Protein AF-X0VJX9-F1 (afdb_monomer)

Radius of gyration: 19.62 Å; Cα contacts (8 Å, |Δi|>4): 253; chains: 1; bounding box: 62×35×53 Å

Secondary structure (DSSP, 8-state):
-HHHHHHHHHHHHHHHHHHTT--EEEEESS-SSHHHHHHHHHHH-TT-TT--HHHHHHHHHHHHHHHIIIIIHHHHHTT-EEEEES-HHHHIIIIIIIT---HHHHHHHHHHHTTT---S-EEEEE--HHHHHHHHHHT--TTTS---HHHHHHHHHHHHHHHHTTSTTS-SPPPHHHHHHHHHHHHHHHHHHHHHHH-TTTEEEEE-SS-HHHHHHHHHHHHHHHHHHHHHHHHHHHSS--

Organism: NCBI:txid412755

Structure (mmCIF, N/CA/C/O backbone):
data_AF-X0VJX9-F1
#
_entry.id   AF-X0VJX9-F1
#
loop_
_atom_site.group_PDB
_atom_site.id
_atom_site.type_symbol
_atom_site.label_atom_id
_atom_site.label_alt_id
_atom_site.label_comp_id
_atom_site.label_asym_id
_atom_site.label_entity_id
_atom_site.label_seq_id
_atom_site.pdbx_PDB_ins_code
_atom_site.Cartn_x
_atom_site.Cartn_y
_atom_site.Cartn_z
_atom_site.occupancy
_atom_site.B_iso_or_equiv
_atom_site.auth_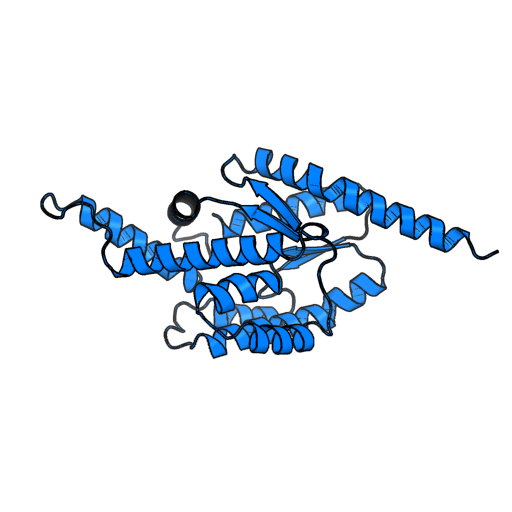seq_id
_atom_site.auth_comp_id
_atom_site.auth_asym_id
_atom_site.auth_atom_id
_atom_site.pdbx_PDB_model_num
ATOM 1 N N . SER A 1 1 ? 12.631 10.353 0.538 1.00 41.47 1 SER A N 1
ATOM 2 C CA . SER A 1 1 ? 12.476 9.193 -0.371 1.00 41.47 1 SER A CA 1
ATOM 3 C C . SER A 1 1 ? 10.999 8.879 -0.503 1.00 41.47 1 SER A C 1
ATOM 5 O O . SER A 1 1 ? 10.314 8.910 0.505 1.00 41.47 1 SER A O 1
ATOM 7 N N . ALA A 1 2 ? 10.474 8.612 -1.700 1.00 30.84 2 ALA A N 1
ATOM 8 C CA . ALA A 1 2 ? 9.035 8.370 -1.894 1.00 30.84 2 ALA A CA 1
ATOM 9 C C . ALA A 1 2 ? 8.512 7.123 -1.139 1.00 30.84 2 ALA A C 1
ATOM 11 O O . ALA A 1 2 ? 7.409 7.155 -0.608 1.00 30.84 2 ALA A O 1
ATOM 12 N N . GLU A 1 3 ? 9.335 6.078 -0.989 1.00 34.44 3 GLU A N 1
ATOM 13 C CA . GLU A 1 3 ? 9.041 4.909 -0.134 1.00 34.44 3 GLU A CA 1
ATOM 14 C C . GLU A 1 3 ? 9.074 5.253 1.368 1.00 34.44 3 GLU A C 1
ATOM 16 O O . GLU A 1 3 ? 8.286 4.741 2.158 1.00 34.44 3 GLU A O 1
ATOM 21 N N . PHE A 1 4 ? 9.909 6.220 1.759 1.00 42.28 4 PHE A N 1
ATOM 22 C CA . PHE A 1 4 ? 9.900 6.767 3.116 1.00 42.28 4 PHE A CA 1
ATOM 23 C C . PHE A 1 4 ? 8.732 7.730 3.349 1.00 42.28 4 PHE A C 1
ATOM 25 O O . PHE A 1 4 ? 8.342 7.925 4.488 1.00 42.28 4 PHE A O 1
ATOM 32 N N . ALA A 1 5 ? 8.165 8.358 2.315 1.00 50.41 5 ALA A N 1
ATOM 33 C CA . ALA A 1 5 ? 7.085 9.327 2.483 1.00 50.41 5 ALA A CA 1
ATOM 34 C C . ALA A 1 5 ? 5.772 8.640 2.889 1.00 50.41 5 ALA A C 1
ATOM 36 O O . ALA A 1 5 ? 5.169 9.065 3.869 1.00 50.41 5 ALA A O 1
ATOM 37 N N . LEU A 1 6 ? 5.386 7.558 2.198 1.00 58.25 6 LEU A N 1
ATOM 38 C CA . LEU A 1 6 ? 4.205 6.739 2.521 1.00 58.25 6 LEU A CA 1
ATOM 39 C C . LEU A 1 6 ? 4.314 6.126 3.924 1.00 58.25 6 LEU A C 1
ATOM 41 O O . LEU A 1 6 ? 3.454 6.369 4.773 1.00 58.25 6 LEU A O 1
ATOM 45 N N . SER A 1 7 ? 5.433 5.453 4.203 1.00 69.62 7 SER A N 1
ATOM 46 C CA . SER A 1 7 ? 5.711 4.872 5.523 1.00 69.62 7 SER A CA 1
ATOM 47 C C . SER A 1 7 ? 5.768 5.921 6.639 1.00 69.62 7 SER A C 1
ATOM 49 O O . SER A 1 7 ? 5.303 5.661 7.749 1.00 69.62 7 SER A O 1
ATOM 51 N N . THR A 1 8 ? 6.256 7.136 6.357 1.00 80.38 8 THR A N 1
ATOM 52 C CA . THR A 1 8 ? 6.238 8.250 7.321 1.00 80.38 8 THR A CA 1
ATOM 53 C C . THR A 1 8 ? 4.812 8.710 7.625 1.00 80.38 8 THR A C 1
ATOM 55 O O . THR A 1 8 ? 4.472 8.854 8.800 1.00 80.38 8 THR A O 1
ATOM 58 N N . GLN A 1 9 ? 3.958 8.894 6.609 1.00 91.12 9 GLN A N 1
ATOM 59 C CA . GLN A 1 9 ? 2.572 9.329 6.834 1.00 91.12 9 GLN A CA 1
ATOM 60 C C . GLN A 1 9 ? 1.768 8.285 7.614 1.00 91.12 9 GLN A C 1
ATOM 62 O O . GLN A 1 9 ? 1.103 8.624 8.594 1.00 91.12 9 GLN A O 1
ATOM 67 N N . ALA A 1 10 ? 1.886 7.006 7.241 1.00 91.06 10 ALA A N 1
ATOM 68 C CA . ALA A 1 10 ? 1.222 5.912 7.946 1.00 91.06 10 ALA A CA 1
ATOM 69 C C . ALA A 1 10 ? 1.677 5.819 9.413 1.00 91.06 10 ALA A C 1
ATOM 71 O O . ALA A 1 10 ? 0.864 5.595 10.311 1.00 91.06 10 ALA A O 1
ATOM 72 N N . ARG A 1 11 ? 2.970 6.056 9.683 1.00 92.38 11 ARG A N 1
ATOM 73 C CA . ARG A 1 11 ? 3.520 6.072 11.043 1.00 92.38 11 ARG A CA 1
ATOM 74 C C . ARG A 1 11 ? 2.984 7.230 11.879 1.00 92.38 11 ARG A C 1
ATOM 76 O O . ARG A 1 11 ? 2.645 7.013 13.039 1.00 92.38 11 ARG A O 1
ATOM 83 N N . PHE A 1 12 ? 2.906 8.435 11.321 1.00 94.25 12 PHE A N 1
ATOM 84 C CA . PHE A 1 12 ? 2.345 9.585 12.032 1.00 94.25 12 PHE A CA 1
ATOM 85 C C . PHE A 1 12 ? 0.866 9.382 12.357 1.00 94.25 12 PHE A C 1
ATOM 87 O O . PHE A 1 12 ? 0.466 9.589 13.504 1.00 94.25 12 PHE A O 1
ATOM 94 N N . LEU A 1 13 ? 0.089 8.879 11.395 1.00 95.94 13 LEU A N 1
ATOM 95 C CA . LEU A 1 13 ? -1.320 8.564 11.603 1.00 95.94 13 LEU A CA 1
ATOM 96 C C . LEU A 1 13 ? -1.501 7.470 12.666 1.00 95.94 13 LEU A C 1
ATOM 98 O O . LEU A 1 13 ? -2.346 7.602 13.547 1.00 95.94 13 LEU A O 1
ATOM 102 N N . TYR A 1 14 ? -0.668 6.426 12.645 1.00 96.00 14 TYR A N 1
ATOM 103 C CA . TYR A 1 14 ? -0.666 5.387 13.677 1.00 96.00 14 TYR A CA 1
ATOM 104 C C . TYR A 1 14 ? -0.451 5.964 15.083 1.00 96.00 14 TYR A C 1
ATOM 106 O O . TYR A 1 14 ? -1.196 5.632 16.004 1.00 96.00 14 TYR A O 1
ATOM 114 N N . GLU A 1 15 ? 0.546 6.836 15.266 1.00 96.62 15 GLU A N 1
ATOM 115 C CA . GLU A 1 15 ? 0.812 7.441 16.577 1.00 96.62 15 GLU A CA 1
ATOM 116 C C . GLU A 1 15 ? -0.328 8.374 17.022 1.00 96.62 15 GLU A C 1
ATOM 118 O O . GLU A 1 15 ? -0.643 8.427 18.211 1.00 96.62 15 GLU A O 1
ATOM 123 N N . GLU A 1 16 ? -0.984 9.079 16.097 1.00 95.94 16 GLU A N 1
ATOM 124 C CA . GLU A 1 16 ? -2.168 9.900 16.388 1.00 95.94 16 GLU A CA 1
ATOM 125 C C . GLU A 1 16 ? -3.360 9.045 16.846 1.00 95.94 16 GLU A C 1
ATOM 127 O O . GLU A 1 16 ? -3.934 9.306 17.905 1.00 95.94 16 GLU A O 1
ATOM 132 N N . LEU A 1 17 ? -3.692 7.977 16.114 1.00 96.12 17 LEU A N 1
ATOM 133 C CA . LEU A 1 17 ? -4.770 7.053 16.489 1.00 96.12 17 LEU A CA 1
ATOM 134 C C . LEU A 1 17 ? -4.483 6.367 17.832 1.00 96.12 17 LEU A C 1
ATOM 136 O O . LEU A 1 17 ? -5.360 6.257 18.692 1.00 96.12 17 LEU A O 1
ATOM 140 N N . LYS A 1 18 ? -3.224 5.990 18.073 1.00 96.19 18 LYS A N 1
ATOM 141 C CA . LYS A 1 18 ? -2.796 5.410 19.348 1.00 96.19 18 LYS A CA 1
ATOM 142 C C . LYS A 1 18 ? -2.941 6.392 20.515 1.00 96.19 18 LYS A C 1
ATOM 144 O O . LYS A 1 18 ? -3.394 5.990 21.587 1.00 96.19 18 LYS A O 1
ATOM 149 N N . LYS A 1 19 ? -2.608 7.679 20.336 1.00 96.94 19 LYS A N 1
ATOM 150 C CA . LYS A 1 19 ? -2.825 8.727 21.361 1.00 96.94 19 LYS A CA 1
ATOM 151 C C . LYS A 1 19 ? -4.303 8.906 21.703 1.00 96.94 19 LYS A C 1
ATOM 153 O O . LYS A 1 19 ? -4.628 9.164 22.860 1.00 96.94 19 LYS A O 1
ATOM 158 N N . ARG A 1 20 ? -5.189 8.705 20.725 1.00 95.31 20 ARG A N 1
ATOM 159 C CA . ARG A 1 20 ? -6.651 8.688 20.903 1.00 95.31 20 ARG A CA 1
ATOM 160 C C . ARG A 1 20 ? -7.178 7.406 21.551 1.00 95.31 20 ARG A C 1
ATOM 162 O O . ARG A 1 20 ? -8.379 7.284 21.745 1.00 95.31 20 ARG A O 1
ATOM 169 N N . LYS A 1 21 ? -6.296 6.469 21.923 1.00 95.81 21 LYS A N 1
ATOM 170 C CA . LYS A 1 21 ? -6.629 5.151 22.493 1.00 95.81 21 LYS A CA 1
ATOM 171 C C . LYS A 1 21 ? -7.448 4.261 21.549 1.00 95.81 21 LYS A C 1
ATOM 173 O O . LYS A 1 21 ? -8.106 3.331 22.006 1.00 95.81 21 LYS A O 1
ATOM 178 N N . ILE A 1 22 ? -7.367 4.508 20.243 1.00 95.38 22 ILE A N 1
ATOM 179 C CA . ILE A 1 22 ? -7.973 3.649 19.226 1.00 95.38 22 ILE A CA 1
ATOM 180 C C . ILE A 1 22 ? -7.097 2.404 19.069 1.00 95.38 22 ILE A C 1
ATOM 182 O O . ILE A 1 22 ? -5.865 2.489 19.017 1.00 95.38 22 ILE A O 1
ATOM 186 N N . ARG A 1 23 ? -7.728 1.228 19.003 1.00 95.69 23 ARG A N 1
ATOM 187 C CA . ARG A 1 23 ? -7.039 -0.034 18.718 1.00 95.69 23 ARG A CA 1
ATOM 188 C C . ARG A 1 23 ? -6.615 -0.017 17.257 1.00 95.69 23 ARG A C 1
ATOM 190 O O . ARG A 1 23 ? -7.443 -0.178 16.371 1.00 95.69 23 ARG A O 1
ATOM 197 N N . VAL A 1 24 ? -5.329 0.210 17.010 1.00 96.75 24 VAL A N 1
ATOM 198 C CA . VAL A 1 24 ? -4.783 0.335 15.656 1.00 96.75 24 VAL A CA 1
ATOM 199 C C . VAL A 1 24 ? -3.639 -0.652 15.425 1.00 96.75 24 VAL A C 1
ATOM 201 O O . VAL A 1 24 ? -2.765 -0.823 16.277 1.00 96.75 24 VAL A O 1
ATOM 204 N N . LEU A 1 25 ? -3.651 -1.316 14.269 1.00 95.75 25 LEU A N 1
ATOM 205 C CA . LEU A 1 25 ? -2.543 -2.107 13.737 1.00 95.75 25 LEU A CA 1
ATOM 206 C C . LEU A 1 25 ? -1.880 -1.308 12.612 1.00 95.75 25 LEU A C 1
ATOM 208 O O . LEU A 1 25 ? -2.560 -0.885 11.686 1.00 95.75 25 LEU A O 1
ATOM 212 N N . LEU A 1 26 ? -0.558 -1.142 12.666 1.00 95.50 26 LEU A N 1
ATOM 213 C CA . LEU A 1 26 ? 0.232 -0.650 11.537 1.00 95.50 26 LEU A CA 1
ATOM 214 C C . LEU A 1 26 ? 0.985 -1.820 10.903 1.00 95.50 26 LEU A C 1
ATOM 216 O O . LEU A 1 26 ? 1.724 -2.522 11.593 1.00 95.50 26 LEU A O 1
ATOM 220 N N . THR A 1 27 ? 0.821 -2.005 9.597 1.00 94.06 27 THR A N 1
ATOM 221 C CA . THR A 1 27 ? 1.527 -3.011 8.797 1.00 94.06 27 THR A CA 1
ATOM 222 C C . THR A 1 27 ? 1.911 -2.453 7.418 1.00 94.06 27 THR A C 1
ATOM 224 O O . THR A 1 27 ? 1.625 -1.296 7.109 1.00 94.06 27 THR A O 1
ATOM 227 N N . ARG A 1 28 ? 2.620 -3.244 6.605 1.00 92.44 28 ARG A N 1
ATOM 228 C CA . ARG A 1 28 ? 3.097 -2.867 5.266 1.00 92.44 28 ARG A CA 1
ATOM 229 C C . ARG A 1 28 ? 3.218 -4.072 4.343 1.00 92.44 28 ARG A C 1
ATOM 231 O O . ARG A 1 28 ? 3.538 -5.169 4.804 1.00 92.44 28 ARG A O 1
ATOM 238 N N . GLU A 1 29 ? 3.108 -3.823 3.045 1.00 90.19 29 GLU A N 1
ATOM 239 C CA . GLU A 1 29 ? 3.436 -4.780 1.993 1.00 90.19 29 GLU A CA 1
ATOM 240 C C . GLU A 1 29 ? 4.609 -4.301 1.121 1.00 90.19 29 GLU A C 1
ATOM 242 O O . GLU A 1 29 ? 4.759 -3.120 0.826 1.00 90.19 29 GLU A O 1
ATOM 247 N N . VAL A 1 30 ? 5.474 -5.186 0.627 1.00 90.31 30 VAL A N 1
ATOM 248 C CA . VAL A 1 30 ? 5.621 -6.608 0.982 1.00 90.31 30 VAL A CA 1
ATOM 249 C C . VAL A 1 30 ? 6.230 -6.755 2.384 1.00 90.31 30 VAL A C 1
ATOM 251 O O . VAL A 1 30 ? 7.145 -6.004 2.733 1.00 90.31 30 VAL A O 1
ATOM 254 N N . GLY A 1 31 ? 5.752 -7.726 3.169 1.00 90.12 31 GLY A N 1
ATOM 255 C CA . GLY A 1 31 ? 6.294 -8.054 4.490 1.00 90.12 31 GLY A CA 1
ATOM 256 C C . GLY A 1 31 ? 5.210 -8.210 5.556 1.00 90.12 31 GLY A C 1
ATOM 257 O O . GLY A 1 31 ? 4.083 -8.599 5.265 1.00 90.12 31 GLY A O 1
ATOM 258 N N . GLY A 1 32 ? 5.574 -7.936 6.809 1.00 87.19 32 GLY A N 1
ATOM 259 C CA . GLY A 1 32 ? 4.652 -7.883 7.951 1.00 87.19 32 GLY A CA 1
ATOM 260 C C . GLY A 1 32 ? 4.409 -9.224 8.653 1.00 87.19 32 GLY A C 1
ATOM 261 O O . GLY A 1 32 ? 3.785 -9.255 9.708 1.00 87.19 32 GLY A O 1
ATOM 262 N N . THR A 1 33 ? 4.945 -10.322 8.119 1.00 93.75 33 THR A N 1
ATOM 263 C CA . THR A 1 33 ? 4.944 -11.665 8.727 1.00 93.75 33 THR A CA 1
ATOM 264 C C . THR A 1 33 ? 6.325 -12.290 8.574 1.00 93.75 33 THR A C 1
ATOM 266 O O . THR A 1 33 ? 7.073 -11.918 7.673 1.00 93.75 33 THR A O 1
ATOM 269 N N . ARG A 1 34 ? 6.672 -13.298 9.385 1.00 96.31 34 ARG A N 1
ATOM 270 C CA . ARG A 1 34 ? 7.972 -13.986 9.250 1.00 96.31 34 ARG A CA 1
ATOM 271 C C . ARG A 1 34 ? 8.194 -14.558 7.841 1.00 96.31 34 ARG A C 1
ATOM 273 O O . ARG A 1 34 ? 9.299 -14.470 7.320 1.00 96.31 34 ARG A O 1
ATOM 280 N N . ILE A 1 35 ? 7.158 -15.138 7.232 1.00 97.31 35 ILE A N 1
ATOM 281 C CA . ILE A 1 35 ? 7.211 -15.656 5.853 1.00 97.31 35 ILE A CA 1
ATOM 282 C C . ILE A 1 35 ? 7.233 -14.498 4.845 1.00 97.31 35 ILE A C 1
ATOM 284 O O . ILE A 1 35 ? 8.006 -14.519 3.892 1.00 97.31 35 ILE A O 1
ATOM 288 N N . GLY A 1 36 ? 6.431 -13.459 5.072 1.00 95.50 36 GLY A N 1
ATOM 289 C CA . GLY A 1 36 ? 6.377 -12.278 4.218 1.00 95.50 36 GLY A CA 1
ATOM 290 C C . GLY A 1 36 ? 7.702 -11.521 4.149 1.00 95.50 36 GLY A C 1
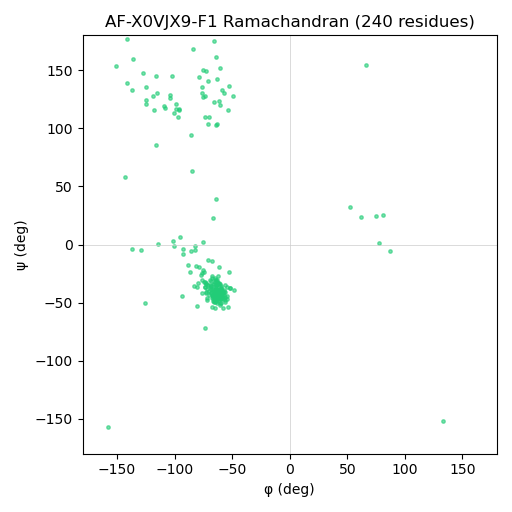ATOM 291 O O . GLY A 1 36 ? 8.033 -11.014 3.081 1.00 95.50 36 GLY A O 1
ATOM 292 N N . GLU A 1 37 ? 8.483 -11.480 5.235 1.00 94.19 37 GLU A N 1
ATOM 293 C CA . GLU A 1 37 ? 9.831 -10.892 5.235 1.00 94.19 37 GLU A CA 1
ATOM 294 C C . GLU A 1 37 ? 10.818 -11.725 4.389 1.00 94.19 37 GLU A C 1
ATOM 296 O O . GLU A 1 37 ? 11.578 -11.152 3.618 1.00 94.19 37 GLU A O 1
ATOM 301 N N . GLN A 1 38 ? 10.744 -13.062 4.401 1.00 96.94 38 GLN A N 1
ATOM 302 C CA . GLN A 1 38 ? 11.567 -13.906 3.506 1.00 96.94 38 GLN A CA 1
ATOM 303 C C . GLN A 1 38 ? 11.222 -13.680 2.025 1.00 96.94 38 GLN A C 1
ATOM 305 O O . GLN A 1 38 ? 12.087 -13.644 1.145 1.00 96.94 38 GLN A O 1
ATOM 310 N N . ILE A 1 39 ? 9.932 -13.498 1.733 1.00 96.56 39 ILE A N 1
ATOM 311 C CA . ILE A 1 39 ? 9.480 -13.146 0.385 1.00 96.56 39 ILE A CA 1
ATOM 312 C C . ILE A 1 39 ? 9.967 -11.739 0.008 1.00 96.56 39 ILE A C 1
ATOM 314 O O . ILE A 1 39 ? 10.424 -11.534 -1.118 1.00 96.56 39 ILE A O 1
ATOM 318 N N . ARG A 1 40 ? 9.918 -10.779 0.942 1.00 92.06 40 ARG A N 1
ATOM 319 C CA . ARG A 1 40 ? 10.451 -9.421 0.756 1.00 92.06 40 ARG A CA 1
ATOM 320 C C . ARG A 1 40 ? 11.934 -9.453 0.405 1.00 92.06 40 ARG A C 1
ATOM 322 O O . ARG A 1 40 ? 12.310 -8.809 -0.567 1.00 92.06 40 ARG A O 1
ATOM 329 N N . GLU A 1 41 ? 12.746 -10.224 1.123 1.00 91.81 41 GLU A N 1
ATOM 330 C CA . GLU A 1 41 ? 14.175 -10.396 0.818 1.00 91.81 41 GLU A CA 1
ATOM 331 C C . GLU A 1 41 ? 14.384 -10.858 -0.633 1.00 91.81 41 GLU A C 1
ATOM 333 O O . GLU A 1 41 ? 15.192 -10.290 -1.368 1.00 91.81 41 GLU A O 1
ATOM 338 N N . THR A 1 42 ? 13.586 -11.830 -1.085 1.00 93.88 42 THR A N 1
ATOM 339 C CA . THR A 1 42 ? 13.642 -12.338 -2.464 1.00 93.88 42 THR A CA 1
ATOM 340 C C . THR A 1 42 ? 13.243 -11.274 -3.493 1.00 93.88 42 THR A C 1
ATOM 342 O O . THR A 1 42 ? 13.896 -11.141 -4.529 1.00 93.88 42 THR A O 1
ATOM 345 N N . LEU A 1 43 ? 12.182 -10.508 -3.230 1.00 89.56 43 LEU A N 1
ATOM 346 C CA . LEU A 1 43 ? 11.702 -9.443 -4.119 1.00 89.56 43 LEU A CA 1
ATOM 347 C C . LEU A 1 43 ? 12.665 -8.251 -4.186 1.00 89.56 43 LEU A C 1
ATOM 349 O O . LEU A 1 43 ? 12.816 -7.639 -5.241 1.00 89.56 43 LEU A O 1
ATOM 353 N N . HIS A 1 44 ? 13.301 -7.913 -3.065 1.00 86.94 44 HIS A N 1
ATOM 354 C CA . HIS A 1 44 ? 14.140 -6.724 -2.941 1.00 86.94 44 HIS A CA 1
ATOM 355 C C . HIS A 1 44 ? 15.581 -6.970 -3.382 1.00 86.94 44 HIS A C 1
ATOM 357 O O . HIS A 1 44 ? 16.253 -6.019 -3.778 1.00 86.94 44 HIS A O 1
ATOM 363 N N . SER A 1 45 ? 16.041 -8.224 -3.360 1.00 86.62 45 SER A N 1
ATOM 364 C CA . SER A 1 45 ? 17.387 -8.593 -3.790 1.00 86.62 45 SER A CA 1
ATOM 365 C C . SER A 1 45 ? 17.691 -8.093 -5.205 1.00 86.62 45 SER A C 1
ATOM 367 O O . SER A 1 45 ? 17.110 -8.538 -6.198 1.00 86.62 45 SER A O 1
ATOM 369 N N . THR A 1 46 ? 18.673 -7.197 -5.295 1.00 81.88 46 THR A N 1
ATOM 370 C CA . THR A 1 46 ? 19.219 -6.665 -6.551 1.00 81.88 46 THR A CA 1
ATOM 371 C C . THR A 1 46 ? 19.969 -7.718 -7.368 1.00 81.88 46 THR A C 1
ATOM 373 O O . THR A 1 46 ? 20.216 -7.509 -8.553 1.00 81.88 46 THR A O 1
ATOM 376 N N . ALA A 1 47 ? 20.297 -8.867 -6.765 1.00 87.50 47 ALA A N 1
ATOM 377 C CA . ALA A 1 47 ? 20.908 -9.995 -7.459 1.00 87.50 47 ALA A CA 1
ATOM 378 C C . ALA A 1 47 ? 19.910 -10.765 -8.343 1.00 87.50 47 ALA A C 1
ATOM 380 O O . ALA A 1 47 ? 20.326 -11.388 -9.315 1.00 87.50 47 ALA A O 1
ATOM 381 N N . ASN A 1 48 ? 18.608 -10.691 -8.045 1.00 88.62 48 ASN A N 1
ATOM 382 C CA . ASN A 1 48 ? 17.556 -11.432 -8.748 1.00 88.62 48 ASN A CA 1
ATOM 383 C C . ASN A 1 48 ? 17.093 -10.675 -10.008 1.00 88.62 48 ASN A C 1
ATOM 385 O O . ASN A 1 48 ? 15.945 -10.217 -10.093 1.00 88.62 48 ASN A O 1
ATOM 389 N N . VAL A 1 49 ? 18.005 -10.486 -10.963 1.00 84.38 49 VAL A N 1
ATOM 390 C CA . VAL A 1 49 ? 17.783 -9.718 -12.205 1.00 84.38 49 VAL A CA 1
ATOM 391 C C . VAL A 1 49 ? 16.930 -10.465 -13.235 1.00 84.38 49 VAL A C 1
ATOM 393 O O . VAL A 1 49 ? 16.321 -9.846 -14.101 1.00 84.38 49 VAL A O 1
ATOM 396 N N . GLU A 1 50 ? 16.866 -11.788 -13.133 1.00 88.94 50 GLU A N 1
ATOM 397 C CA . GLU A 1 50 ? 16.149 -12.703 -14.022 1.00 88.94 50 GLU A CA 1
ATOM 398 C C . GLU A 1 50 ? 14.669 -12.893 -13.658 1.00 88.94 50 GLU A C 1
ATOM 400 O O . GLU A 1 50 ? 13.936 -13.583 -14.371 1.00 88.94 50 GLU A O 1
ATOM 405 N N . MET A 1 51 ? 14.215 -12.315 -12.541 1.00 90.88 51 MET A N 1
ATOM 406 C CA . MET A 1 51 ? 12.842 -12.482 -12.073 1.00 90.88 51 MET A CA 1
ATOM 407 C C . MET A 1 51 ? 11.843 -11.928 -13.092 1.00 90.88 51 MET A C 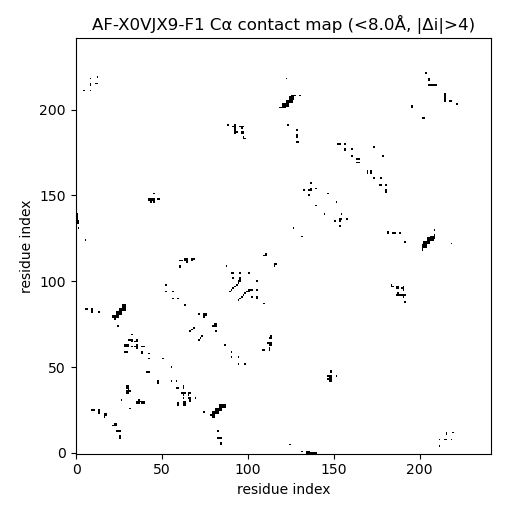1
ATOM 409 O O . MET A 1 51 ? 11.854 -10.747 -13.436 1.00 90.88 51 MET A O 1
ATOM 413 N N . LEU A 1 52 ? 10.928 -12.789 -13.528 1.00 88.62 52 LEU A N 1
ATOM 414 C CA . LEU A 1 52 ? 9.864 -12.414 -14.450 1.00 88.62 52 LEU A CA 1
ATOM 415 C C . LEU A 1 52 ? 8.766 -11.602 -13.735 1.00 88.62 52 LEU A C 1
ATOM 417 O O . LEU A 1 52 ? 8.485 -11.878 -12.563 1.00 88.62 52 LEU A O 1
ATOM 421 N N . PRO A 1 53 ? 8.059 -10.691 -14.435 1.00 85.19 53 PRO A N 1
ATOM 422 C CA . PRO A 1 53 ? 6.947 -9.927 -13.857 1.00 85.19 53 PRO A CA 1
ATOM 423 C C . PRO A 1 53 ? 5.854 -10.803 -13.227 1.00 85.19 53 PRO A C 1
ATOM 425 O O . PRO A 1 53 ? 5.311 -10.472 -12.176 1.00 85.19 53 PRO A O 1
ATOM 428 N N . THR A 1 54 ? 5.554 -11.960 -13.827 1.00 90.50 54 THR A N 1
ATOM 429 C CA . THR A 1 54 ? 4.593 -12.923 -13.267 1.00 90.50 54 THR A CA 1
ATOM 430 C C . THR A 1 54 ? 5.081 -13.515 -11.944 1.00 90.50 54 THR A C 1
ATOM 432 O O . THR A 1 54 ? 4.295 -13.628 -11.008 1.00 90.50 54 THR A O 1
ATOM 435 N N . THR A 1 55 ? 6.369 -13.858 -11.835 1.00 94.00 55 THR A N 1
ATOM 436 C CA . THR A 1 55 ? 6.964 -14.351 -10.582 1.00 94.00 55 THR A CA 1
ATOM 437 C C . THR A 1 55 ? 6.912 -13.276 -9.502 1.00 94.00 55 THR A C 1
ATOM 439 O O . THR A 1 55 ? 6.492 -13.560 -8.384 1.00 94.00 55 THR A O 1
ATOM 442 N N . GLU A 1 56 ? 7.279 -12.038 -9.843 1.00 91.38 56 GLU A N 1
ATOM 443 C CA . GLU A 1 56 ? 7.205 -10.893 -8.930 1.00 91.38 56 GLU A CA 1
ATOM 444 C C . GLU A 1 56 ? 5.776 -10.703 -8.390 1.00 91.38 56 GLU A C 1
ATOM 446 O O . GLU A 1 56 ? 5.562 -10.655 -7.179 1.00 91.38 56 GLU A O 1
ATOM 451 N N . MET A 1 57 ? 4.783 -10.689 -9.282 1.00 93.25 57 MET A N 1
ATOM 452 C CA . MET A 1 57 ? 3.366 -10.565 -8.937 1.00 93.25 57 MET A CA 1
ATOM 453 C C . MET A 1 57 ? 2.871 -11.687 -8.009 1.00 93.25 57 MET A C 1
ATOM 455 O O . MET A 1 57 ? 2.166 -11.421 -7.029 1.00 93.25 57 MET A O 1
ATOM 459 N N . LEU A 1 58 ? 3.247 -12.939 -8.289 1.00 96.38 58 LEU A N 1
ATOM 460 C CA . LEU A 1 58 ? 2.845 -14.088 -7.475 1.00 96.38 58 LEU A CA 1
ATOM 461 C C . LEU A 1 58 ? 3.501 -14.065 -6.092 1.00 96.38 58 LEU A C 1
ATOM 463 O O . LEU A 1 58 ? 2.848 -14.411 -5.112 1.00 96.38 58 LEU A O 1
ATOM 467 N N . LEU A 1 59 ? 4.751 -13.609 -5.985 1.00 96.75 59 LEU A N 1
ATOM 468 C CA . LEU A 1 59 ? 5.427 -13.432 -4.699 1.00 96.75 59 LEU A CA 1
ATOM 469 C C . LEU A 1 59 ? 4.770 -12.325 -3.862 1.00 96.75 59 LEU A C 1
ATOM 471 O O . LEU A 1 59 ? 4.498 -12.545 -2.681 1.00 96.75 59 LEU A O 1
ATOM 475 N N . TYR A 1 60 ? 4.429 -11.177 -4.462 1.00 95.12 60 TYR A N 1
ATOM 476 C CA . TYR A 1 60 ? 3.628 -10.152 -3.775 1.00 95.12 60 TYR A CA 1
ATOM 477 C C . TYR A 1 60 ? 2.297 -10.728 -3.274 1.00 95.12 60 TYR A C 1
ATOM 479 O O . TYR A 1 60 ? 1.933 -10.522 -2.117 1.00 95.12 60 TYR A O 1
ATOM 487 N N . SER A 1 61 ? 1.607 -11.503 -4.114 1.00 97.38 61 SER A N 1
ATOM 488 C CA . SER A 1 61 ? 0.329 -12.135 -3.765 1.00 97.38 61 SER A CA 1
ATOM 489 C C . SER A 1 61 ? 0.473 -13.177 -2.649 1.00 97.38 61 SER A C 1
ATOM 491 O O . SER A 1 61 ? -0.366 -13.232 -1.754 1.00 97.38 61 SER A O 1
ATOM 493 N N . ALA A 1 62 ? 1.55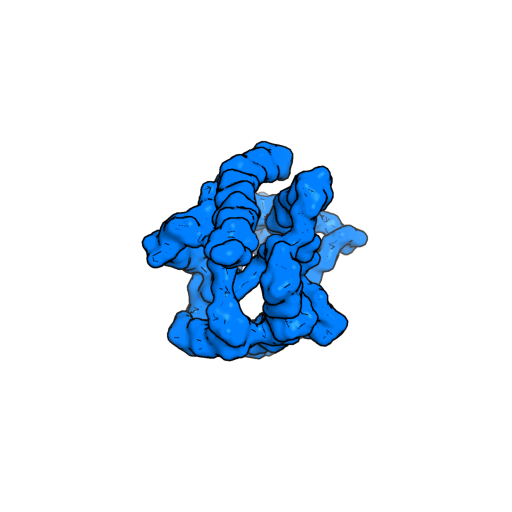2 -13.965 -2.648 1.00 98.12 62 ALA A N 1
ATOM 494 C CA . ALA A 1 62 ? 1.837 -14.948 -1.604 1.00 98.12 62 ALA A CA 1
ATOM 495 C C . ALA A 1 62 ? 2.132 -14.284 -0.249 1.00 98.12 62 ALA A C 1
ATOM 497 O O . ALA A 1 62 ? 1.590 -14.700 0.774 1.00 98.12 62 ALA A O 1
ATOM 498 N N . SER A 1 63 ? 2.943 -13.220 -0.239 1.00 97.75 63 SER A N 1
ATOM 499 C CA . SER A 1 63 ? 3.227 -12.450 0.980 1.00 97.75 63 SER A CA 1
ATOM 500 C C . SER A 1 63 ? 1.963 -11.792 1.538 1.00 97.75 63 SER A C 1
ATOM 502 O O . SER A 1 63 ? 1.695 -11.875 2.737 1.00 97.75 63 SER A O 1
ATOM 504 N N . ARG A 1 64 ? 1.132 -11.226 0.654 1.00 97.94 64 ARG A N 1
ATOM 505 C CA . ARG A 1 64 ? -0.179 -10.669 1.000 1.00 97.94 64 ARG A CA 1
ATOM 506 C C . ARG A 1 64 ? -1.113 -11.707 1.606 1.00 97.94 64 ARG A C 1
ATOM 508 O O . ARG A 1 64 ? -1.705 -11.433 2.642 1.00 97.94 64 ARG A O 1
ATOM 515 N N . ALA A 1 65 ? -1.218 -12.895 1.011 1.00 98.44 65 ALA A N 1
ATOM 516 C CA . ALA A 1 65 ? -2.064 -13.962 1.543 1.00 98.44 65 ALA A CA 1
ATOM 517 C C . ALA A 1 65 ? -1.674 -14.347 2.970 1.00 98.44 65 ALA A C 1
ATOM 519 O O . ALA A 1 65 ? -2.538 -14.483 3.839 1.00 98.44 65 ALA A O 1
ATOM 520 N N . GLN A 1 66 ? -0.368 -14.430 3.231 1.00 98.38 66 GLN A N 1
ATOM 521 C CA . GLN A 1 66 ? 0.131 -14.661 4.577 1.00 98.38 66 GLN A CA 1
ATOM 522 C C . GLN A 1 66 ? -0.245 -13.515 5.525 1.00 98.38 66 GLN A C 1
ATOM 524 O O . GLN A 1 66 ? -0.785 -13.769 6.597 1.00 98.38 66 GLN A O 1
ATOM 529 N N . LEU A 1 67 ? 0.014 -12.259 5.144 1.00 97.88 67 LEU A N 1
ATOM 530 C CA . LEU A 1 67 ? -0.277 -11.093 5.984 1.00 97.88 67 LEU A CA 1
ATOM 531 C C . LEU A 1 67 ? -1.774 -10.961 6.296 1.00 97.88 67 LEU A C 1
ATOM 533 O O . LEU A 1 67 ? -2.152 -10.697 7.441 1.00 97.88 67 LEU A O 1
ATOM 537 N N . VAL A 1 68 ? -2.621 -11.162 5.288 1.00 98.25 68 VAL A N 1
ATOM 538 C CA . VAL A 1 68 ? -4.071 -11.042 5.423 1.00 98.25 68 VAL A CA 1
ATOM 539 C C . VAL A 1 68 ? -4.623 -12.116 6.354 1.00 98.25 68 VAL A C 1
ATOM 541 O O . VAL A 1 68 ? -5.356 -11.784 7.286 1.00 98.25 68 VAL A O 1
ATOM 544 N N . GLY A 1 69 ? -4.249 -13.379 6.135 1.00 97.75 69 GLY A N 1
ATOM 545 C CA . GLY A 1 69 ? -4.734 -14.498 6.941 1.00 97.75 69 GLY A CA 1
ATOM 546 C C . GLY A 1 69 ? -4.179 -14.515 8.367 1.00 97.75 69 GLY A C 1
ATOM 547 O O . GLY A 1 69 ? -4.918 -14.805 9.303 1.00 97.75 69 GLY A O 1
ATOM 548 N N . GLU A 1 70 ? -2.895 -14.196 8.546 1.00 97.00 70 GLU A N 1
ATOM 549 C CA . GLU A 1 70 ? -2.225 -14.277 9.851 1.00 97.00 70 GLU A CA 1
ATOM 550 C C . GLU A 1 70 ? -2.521 -13.069 10.750 1.00 97.00 70 GLU A C 1
ATOM 552 O O . GLU A 1 70 ? -2.662 -13.237 11.961 1.00 97.00 70 GLU A O 1
ATOM 557 N N . PHE A 1 71 ? -2.632 -11.858 10.184 1.00 95.38 71 PHE A N 1
ATOM 558 C CA . PHE A 1 71 ? -2.743 -10.629 10.980 1.00 95.38 71 PHE A CA 1
ATOM 559 C C . PHE A 1 71 ? -3.948 -9.757 10.648 1.00 95.38 71 PHE A C 1
ATOM 561 O O . PHE A 1 71 ? -4.647 -9.352 11.575 1.00 95.38 71 PHE A O 1
ATOM 568 N N . ILE A 1 72 ? -4.204 -9.430 9.379 1.00 97.69 72 ILE A N 1
ATOM 569 C CA . ILE A 1 72 ? -5.208 -8.397 9.066 1.00 97.69 72 ILE A CA 1
ATOM 570 C C . ILE A 1 72 ? -6.616 -8.872 9.432 1.00 97.69 72 ILE A C 1
ATOM 572 O O . ILE A 1 72 ? -7.290 -8.201 10.210 1.00 97.69 72 ILE A O 1
ATOM 576 N N . LEU A 1 73 ? -7.050 -10.035 8.934 1.00 98.06 73 LEU A N 1
ATOM 577 C CA . LEU A 1 73 ? -8.399 -10.543 9.204 1.00 98.06 73 LEU A CA 1
ATOM 578 C C . LEU A 1 73 ? -8.657 -10.778 10.703 1.00 98.06 73 LEU A C 1
ATOM 580 O O . LEU A 1 73 ? -9.683 -10.294 11.186 1.00 98.06 73 LEU A O 1
ATOM 584 N N . PRO A 1 74 ? -7.753 -11.422 11.474 1.00 98.00 74 PRO A N 1
ATOM 585 C CA . PRO A 1 74 ? -7.940 -11.547 12.919 1.00 98.00 74 PRO A CA 1
ATOM 586 C C . PRO A 1 74 ? -8.083 -10.197 13.633 1.00 98.00 74 PRO A C 1
ATOM 588 O O . PRO A 1 74 ? -8.940 -10.051 14.498 1.00 98.00 74 PRO A O 1
ATOM 591 N N . ARG A 1 75 ? -7.291 -9.179 13.260 1.00 97.25 75 ARG A N 1
ATOM 592 C CA . ARG A 1 75 ? -7.368 -7.863 13.917 1.00 97.25 75 ARG A CA 1
ATOM 593 C C . ARG A 1 75 ? -8.605 -7.069 13.534 1.00 97.25 75 ARG A C 1
ATOM 595 O O . ARG A 1 75 ? -9.174 -6.422 14.409 1.00 97.25 75 ARG A O 1
ATOM 602 N N . LEU A 1 76 ? -9.054 -7.157 12.287 1.00 96.62 76 LEU A N 1
ATOM 603 C CA . LEU A 1 76 ? -10.338 -6.580 11.891 1.00 96.62 76 LEU A CA 1
ATOM 604 C C . LEU A 1 76 ? -11.493 -7.228 12.667 1.00 96.62 76 LEU A C 1
ATOM 606 O O . LEU A 1 76 ? -12.333 -6.512 13.200 1.00 96.62 76 LEU A O 1
ATOM 610 N N . ALA A 1 77 ? -11.490 -8.557 12.828 1.00 96.38 77 ALA A N 1
ATOM 611 C CA . ALA A 1 77 ? -12.503 -9.267 13.619 1.00 96.38 77 ALA A CA 1
ATOM 612 C C . ALA A 1 77 ? -12.502 -8.867 15.106 1.00 96.38 77 ALA A C 1
ATOM 614 O O . ALA A 1 77 ? -13.527 -8.927 15.776 1.00 96.38 77 ALA A O 1
ATOM 615 N N . GLU A 1 78 ? -11.355 -8.435 15.624 1.00 96.00 78 GLU A N 1
ATOM 616 C CA . GLU A 1 78 ? -11.219 -7.896 16.974 1.00 96.00 78 GLU A CA 1
ATOM 617 C C . GLU A 1 78 ? -11.602 -6.405 17.088 1.00 96.00 78 GLU A C 1
ATOM 619 O O . GLU A 1 78 ? -11.516 -5.858 18.189 1.00 96.00 78 GLU A O 1
ATOM 624 N N . GLY A 1 79 ? -11.989 -5.732 15.999 1.00 94.56 79 GLY A N 1
ATOM 625 C CA . GLY A 1 79 ? -12.359 -4.312 15.986 1.00 94.56 79 GLY A CA 1
ATOM 626 C C . GLY A 1 79 ? -11.170 -3.346 15.935 1.00 94.56 79 GLY A C 1
ATOM 627 O O . GLY A 1 79 ? -11.262 -2.222 16.429 1.00 94.56 79 GLY A O 1
ATOM 628 N N . PHE A 1 80 ? -10.018 -3.770 15.405 1.00 96.19 80 PHE A N 1
ATOM 629 C CA . PHE A 1 80 ? -8.908 -2.850 15.146 1.00 96.19 80 PHE A CA 1
ATOM 630 C C . PHE A 1 80 ? -9.128 -2.054 13.861 1.00 96.19 80 PHE A C 1
ATOM 632 O O . PHE A 1 80 ? -9.514 -2.607 12.835 1.00 96.19 80 PHE A O 1
ATOM 639 N N . VAL A 1 81 ? -8.696 -0.795 13.873 1.00 97.00 81 VAL A N 1
ATOM 640 C CA . VAL A 1 81 ? -8.356 -0.064 12.649 1.00 97.00 81 VAL A CA 1
ATOM 641 C C . VAL A 1 81 ? -7.029 -0.609 12.115 1.00 97.00 81 VAL A C 1
ATOM 643 O O . VAL A 1 81 ? -6.039 -0.669 12.848 1.00 97.00 81 VAL A O 1
ATOM 646 N N . VAL A 1 82 ? -6.970 -0.996 10.842 1.00 97.00 82 VAL A N 1
ATOM 647 C CA . VAL A 1 82 ? -5.732 -1.479 10.210 1.00 97.00 82 VAL A CA 1
ATOM 648 C C . VAL A 1 82 ? -5.207 -0.436 9.229 1.00 97.00 82 VAL A C 1
ATOM 650 O O . VAL A 1 82 ? -5.845 -0.128 8.229 1.00 97.00 82 VAL A O 1
ATOM 653 N N . LEU A 1 83 ? -4.011 0.085 9.499 1.00 96.81 83 LEU A N 1
ATOM 654 C CA . LEU A 1 83 ? -3.245 0.918 8.579 1.00 96.81 83 LEU A CA 1
ATOM 655 C C . LEU A 1 83 ? -2.235 0.038 7.844 1.00 96.81 83 LEU A C 1
ATOM 657 O O . LEU A 1 83 ? -1.331 -0.522 8.466 1.00 96.81 83 LEU A O 1
ATOM 661 N N . CYS A 1 84 ? -2.376 -0.074 6.526 1.00 95.19 84 CYS A N 1
ATOM 662 C CA . CYS A 1 84 ? -1.482 -0.865 5.685 1.00 95.19 84 CYS A CA 1
ATOM 663 C C . CYS A 1 84 ? -0.768 0.045 4.679 1.00 95.19 84 CYS A C 1
ATOM 665 O O . CYS A 1 84 ? -1.411 0.658 3.828 1.00 95.19 84 CYS A O 1
ATOM 667 N N . ASP A 1 85 ? 0.558 0.150 4.782 1.00 93.06 85 ASP A N 1
ATOM 668 C CA . ASP A 1 85 ? 1.369 0.808 3.755 1.00 93.06 85 ASP A CA 1
ATOM 669 C C . ASP A 1 85 ? 1.461 -0.104 2.525 1.00 93.06 85 ASP A C 1
ATOM 671 O O . ASP A 1 85 ? 2.112 -1.152 2.566 1.00 93.06 85 ASP A O 1
ATOM 675 N N . ARG A 1 86 ? 0.785 0.322 1.449 1.00 92.81 86 ARG A N 1
ATOM 676 C CA . ARG A 1 86 ? 0.488 -0.438 0.223 1.00 92.81 86 ARG A CA 1
ATOM 677 C C . ARG A 1 86 ? -0.450 -1.619 0.447 1.00 92.81 86 ARG A C 1
ATOM 679 O O . ARG A 1 86 ? -0.543 -2.187 1.528 1.00 92.81 86 ARG A O 1
ATOM 686 N N . TYR A 1 87 ? -1.148 -1.984 -0.623 1.00 95.25 87 TYR A N 1
ATOM 687 C CA . TYR A 1 87 ? -2.019 -3.151 -0.670 1.00 95.25 87 TYR A CA 1
ATOM 688 C C . TYR A 1 87 ? -2.218 -3.594 -2.129 1.00 95.25 87 TYR A C 1
ATOM 690 O O . TYR A 1 87 ? -1.406 -3.276 -3.004 1.00 95.25 87 TYR A O 1
ATOM 698 N N . VAL A 1 88 ? -3.312 -4.303 -2.408 1.00 94.81 88 VAL A N 1
ATOM 699 C CA . VAL A 1 88 ? -3.707 -4.807 -3.731 1.00 94.81 88 VAL A CA 1
ATOM 700 C C . VAL A 1 88 ? -3.636 -3.745 -4.836 1.00 94.81 88 VAL A C 1
ATOM 702 O O . VAL A 1 88 ? -3.165 -4.048 -5.932 1.00 94.81 88 VAL A O 1
ATOM 705 N N . ASP A 1 89 ? -4.021 -2.497 -4.566 1.00 95.56 89 ASP A N 1
ATOM 706 C CA . ASP A 1 89 ? -4.034 -1.428 -5.574 1.00 95.56 89 ASP A CA 1
ATOM 707 C C . ASP A 1 89 ? -2.632 -1.113 -6.118 1.00 95.56 89 ASP A C 1
ATOM 709 O O . ASP A 1 89 ? -2.467 -0.789 -7.294 1.00 95.56 89 AS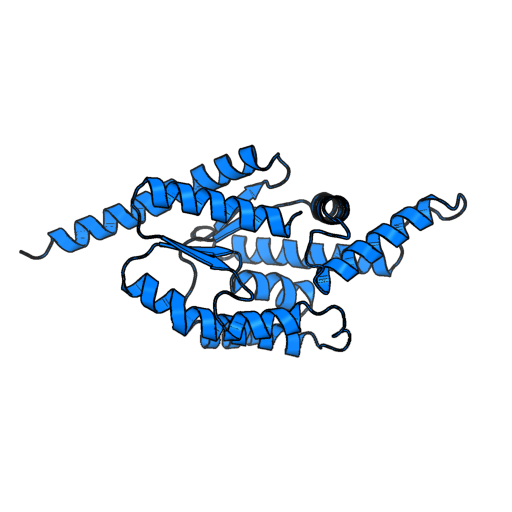P A O 1
ATOM 713 N N . SER A 1 90 ? -1.581 -1.291 -5.305 1.00 93.38 90 SER A N 1
ATOM 714 C CA . SER A 1 90 ? -0.204 -1.213 -5.805 1.00 93.38 90 SER A CA 1
ATOM 715 C C . SER A 1 90 ? 0.101 -2.314 -6.816 1.00 93.38 90 SER A C 1
ATOM 717 O O . SER A 1 90 ? 0.790 -2.045 -7.795 1.00 93.38 90 SER A O 1
ATOM 719 N N . THR A 1 91 ? -0.430 -3.525 -6.641 1.00 92.81 91 THR A N 1
ATOM 720 C CA . THR A 1 91 ? -0.247 -4.603 -7.623 1.00 92.81 91 THR A CA 1
ATOM 721 C C . THR A 1 91 ? -0.938 -4.270 -8.946 1.00 92.81 91 THR A C 1
ATOM 723 O O . THR A 1 91 ? -0.340 -4.439 -10.007 1.00 92.81 91 THR A O 1
ATOM 726 N N . PHE A 1 92 ? -2.155 -3.726 -8.914 1.00 95.06 92 PHE A N 1
ATOM 727 C CA . PHE A 1 92 ? -2.828 -3.281 -10.138 1.00 95.06 92 PHE A CA 1
ATOM 728 C C . PHE A 1 92 ? -2.062 -2.160 -10.844 1.00 95.06 92 PHE A C 1
ATOM 730 O O . PHE A 1 92 ? -1.827 -2.244 -12.048 1.00 95.06 92 PHE A O 1
ATOM 737 N N . ALA A 1 93 ? -1.599 -1.149 -10.109 1.00 93.88 93 ALA A N 1
ATOM 738 C CA . ALA A 1 93 ? -0.867 -0.037 -10.703 1.00 93.88 93 ALA A CA 1
ATOM 739 C C . ALA A 1 93 ? 0.489 -0.473 -11.295 1.00 93.88 93 ALA A C 1
ATOM 741 O O . ALA A 1 93 ? 0.789 -0.158 -12.446 1.00 93.88 93 ALA A O 1
ATOM 742 N N . TYR A 1 94 ? 1.306 -1.222 -10.547 1.00 90.25 94 TYR A N 1
ATOM 743 C CA . TYR A 1 94 ? 2.660 -1.597 -10.972 1.00 90.25 94 TYR A CA 1
ATOM 744 C C . TYR A 1 94 ? 2.666 -2.786 -11.933 1.00 90.25 94 TYR A C 1
ATOM 746 O O . TYR A 1 94 ? 3.229 -2.698 -13.024 1.00 90.25 94 TYR A O 1
ATOM 754 N N . GLN A 1 95 ? 2.032 -3.895 -11.561 1.00 89.56 95 GLN A N 1
ATOM 755 C CA . GLN A 1 95 ? 2.050 -5.110 -12.373 1.00 89.56 95 GLN A CA 1
ATOM 756 C C . GLN A 1 95 ? 0.996 -5.069 -13.489 1.00 89.56 95 GLN A C 1
ATOM 758 O O . GLN A 1 95 ? 1.275 -5.518 -14.598 1.00 89.56 95 GLN A O 1
ATOM 763 N N . GLY A 1 96 ? -0.177 -4.484 -13.240 1.00 92.81 96 GLY A N 1
ATOM 764 C CA . GLY A 1 96 ? -1.214 -4.303 -14.259 1.00 92.81 96 GLY A CA 1
ATOM 765 C C . GLY A 1 96 ? -0.852 -3.208 -15.258 1.00 92.81 96 GLY A C 1
ATOM 766 O O . GLY A 1 96 ? -0.491 -3.498 -16.393 1.00 92.81 96 GLY A O 1
ATOM 767 N N . HIS A 1 97 ? -0.886 -1.943 -14.840 1.00 92.38 97 HIS A N 1
ATOM 768 C CA . HIS A 1 97 ? -0.649 -0.819 -15.757 1.00 92.38 97 HIS A CA 1
ATOM 769 C C . HIS A 1 97 ? 0.833 -0.632 -16.113 1.00 92.38 97 HIS A C 1
ATOM 771 O O . HIS A 1 97 ? 1.173 -0.395 -17.274 1.00 92.38 97 HIS A O 1
ATOM 777 N N . GLY A 1 98 ? 1.737 -0.754 -15.138 1.00 89.00 98 GLY A N 1
ATOM 778 C CA . GLY A 1 98 ? 3.175 -0.593 -15.367 1.00 89.00 98 GLY A CA 1
ATOM 779 C C . GLY A 1 98 ? 3.750 -1.670 -16.293 1.00 89.00 98 GLY A C 1
ATOM 780 O O . GLY A 1 98 ? 4.350 -1.338 -17.324 1.00 89.00 98 GLY A O 1
ATOM 781 N N . HIS A 1 99 ? 3.539 -2.945 -15.947 1.00 85.88 99 HIS A N 1
ATOM 782 C CA . HIS A 1 99 ? 4.056 -4.111 -16.681 1.00 85.88 99 HIS A CA 1
ATOM 783 C C . HIS A 1 99 ? 3.109 -4.695 -17.740 1.00 85.88 99 HIS A C 1
ATOM 785 O O . HIS A 1 99 ? 3.542 -5.549 -18.513 1.00 85.88 99 HIS A O 1
ATOM 791 N N . GLY A 1 100 ? 1.858 -4.236 -17.821 1.00 89.06 100 GLY A N 1
ATOM 792 C CA . GLY A 1 100 ? 0.900 -4.682 -18.835 1.00 89.06 100 GLY A CA 1
ATOM 793 C C . GLY A 1 100 ? 0.318 -6.076 -18.587 1.00 89.06 100 GLY A C 1
ATOM 794 O O . GLY A 1 100 ? -0.061 -6.743 -19.548 1.00 89.06 100 GLY A O 1
ATOM 795 N N . LEU A 1 101 ? 0.280 -6.556 -17.337 1.00 89.94 101 LEU A N 1
ATOM 796 C CA . LEU A 1 101 ? -0.393 -7.819 -17.021 1.00 89.94 101 LEU A CA 1
ATOM 797 C C . LEU A 1 101 ? -1.919 -7.665 -17.095 1.00 89.94 101 LEU A C 1
ATOM 799 O O . LEU A 1 101 ? -2.471 -6.606 -16.800 1.00 89.94 101 LEU A O 1
ATOM 803 N N . ASP A 1 102 ? -2.601 -8.754 -17.453 1.00 94.25 102 ASP A N 1
ATOM 804 C CA . ASP A 1 102 ? -4.059 -8.789 -17.567 1.00 94.25 102 ASP A CA 1
ATOM 805 C C . ASP A 1 102 ? -4.743 -8.475 -16.225 1.00 94.25 102 ASP A C 1
ATOM 807 O O . ASP A 1 102 ? -4.565 -9.186 -15.230 1.00 94.25 102 ASP A O 1
ATOM 811 N N . LEU A 1 103 ? -5.546 -7.407 -16.202 1.00 93.62 103 LEU A N 1
ATOM 812 C CA . LEU A 1 103 ? -6.214 -6.932 -14.987 1.00 93.62 103 LEU A CA 1
ATOM 813 C C . LEU A 1 103 ? -7.242 -7.941 -14.452 1.00 93.62 103 LEU A C 1
ATOM 815 O O . LEU A 1 103 ? -7.427 -8.032 -13.239 1.00 93.62 103 LEU A O 1
ATOM 819 N N . GLY A 1 104 ? -7.873 -8.731 -15.326 1.00 95.62 104 GLY A N 1
ATOM 820 C CA . GLY A 1 104 ? -8.811 -9.778 -14.927 1.00 95.62 104 GLY A CA 1
ATOM 821 C C . GLY A 1 104 ? -8.110 -10.905 -14.172 1.00 95.62 104 GLY A C 1
ATOM 822 O O . GLY A 1 104 ? -8.578 -11.339 -13.119 1.00 95.62 104 GLY A O 1
ATOM 823 N N . VAL A 1 105 ? -6.948 -11.352 -14.648 1.00 94.19 105 VAL A N 1
ATOM 824 C CA . VAL A 1 105 ? -6.106 -12.330 -13.944 1.00 94.19 105 VAL A CA 1
ATOM 825 C C . VAL A 1 105 ? -5.648 -11.776 -12.593 1.00 94.19 105 VAL A C 1
ATOM 827 O O . VAL A 1 105 ? -5.777 -12.466 -11.578 1.00 94.19 105 VAL A O 1
ATOM 830 N N . LEU A 1 106 ? -5.177 -10.524 -12.548 1.00 94.44 106 LEU A N 1
ATOM 831 C CA . LEU A 1 106 ? -4.766 -9.880 -11.294 1.00 94.44 106 LEU A CA 1
ATOM 832 C C . LEU A 1 106 ? -5.913 -9.783 -10.286 1.00 94.44 106 LEU A C 1
ATOM 834 O O . LEU A 1 106 ? -5.692 -9.995 -9.092 1.00 94.44 106 LEU A O 1
ATOM 838 N N . GLN A 1 107 ? -7.132 -9.513 -10.751 1.00 95.75 107 GLN A N 1
ATOM 839 C CA . GLN A 1 107 ? -8.315 -9.461 -9.901 1.00 95.75 107 GLN A CA 1
ATOM 840 C C . GLN A 1 107 ? -8.618 -10.812 -9.253 1.00 95.75 107 GLN A C 1
ATOM 842 O O . GLN A 1 107 ? -8.817 -10.860 -8.039 1.00 95.75 107 GLN A O 1
ATOM 847 N N . HIS A 1 108 ? -8.593 -11.906 -10.017 1.00 97.00 108 HIS A N 1
ATOM 848 C CA . HIS A 1 108 ? -8.837 -13.244 -9.469 1.00 97.00 108 HIS A CA 1
ATOM 849 C C . HIS A 1 108 ? -7.768 -13.658 -8.450 1.00 97.00 108 HIS A C 1
ATOM 851 O O . HIS A 1 108 ? -8.100 -14.157 -7.374 1.00 97.00 108 HIS A O 1
ATOM 857 N N . ILE A 1 109 ? -6.489 -13.418 -8.757 1.00 96.81 109 ILE A N 1
ATOM 858 C CA . ILE A 1 109 ? -5.380 -13.747 -7.850 1.00 96.81 109 ILE A CA 1
ATOM 859 C C . ILE A 1 109 ? -5.467 -12.908 -6.575 1.00 96.81 109 ILE A C 1
ATOM 861 O O . ILE A 1 109 ? -5.317 -13.442 -5.478 1.00 96.81 109 ILE A O 1
ATOM 865 N N . SER A 1 110 ? -5.749 -11.610 -6.704 1.00 95.50 110 SER A N 1
ATOM 866 C CA . SER A 1 110 ? -5.864 -10.713 -5.553 1.00 95.50 110 SER A CA 1
ATOM 867 C C . SER A 1 110 ? -7.043 -11.095 -4.665 1.00 95.50 110 SER A C 1
ATOM 869 O O . SER A 1 110 ? -6.878 -11.170 -3.454 1.00 95.50 110 SER A O 1
ATOM 871 N N . GLN A 1 111 ? -8.203 -11.418 -5.246 1.00 96.94 111 GLN A N 1
ATOM 872 C CA . GLN A 1 111 ? -9.369 -11.868 -4.485 1.00 96.94 111 GLN A CA 1
ATOM 873 C C . GLN A 1 111 ? -9.084 -13.160 -3.711 1.00 96.94 111 GLN A C 1
ATOM 875 O O . GLN A 1 111 ? -9.491 -13.277 -2.557 1.00 96.94 111 GLN A O 1
ATOM 880 N N . LEU A 1 112 ? -8.365 -14.108 -4.321 1.00 97.62 112 LEU A N 1
ATOM 881 C CA . LEU A 1 112 ? -7.925 -15.321 -3.637 1.00 97.62 112 LEU A CA 1
ATOM 882 C C . LEU A 1 112 ? -6.958 -14.992 -2.492 1.00 97.62 112 LEU A C 1
ATOM 884 O O . LEU A 1 112 ? -7.149 -15.463 -1.376 1.00 97.62 112 LEU A O 1
ATOM 888 N N . ALA A 1 113 ? -5.945 -14.164 -2.759 1.00 97.56 113 ALA A N 1
ATOM 889 C CA . ALA A 1 113 ? -4.928 -13.801 -1.779 1.00 97.56 113 ALA A CA 1
ATOM 890 C C . ALA A 1 113 ? -5.505 -13.027 -0.585 1.00 97.56 113 ALA A C 1
ATOM 892 O O . ALA A 1 113 ? -4.986 -13.143 0.516 1.00 97.56 113 ALA A O 1
ATOM 893 N N . THR A 1 114 ? -6.569 -12.245 -0.769 1.00 98.00 114 THR A N 1
ATOM 894 C CA . THR A 1 114 ? -7.144 -11.434 0.314 1.00 98.00 114 THR A CA 1
ATOM 895 C C . THR A 1 114 ? -8.396 -12.030 0.944 1.00 98.00 114 THR A C 1
ATOM 897 O O . THR A 1 114 ? -9.005 -11.386 1.796 1.00 98.00 114 THR A O 1
ATOM 900 N N . CYS A 1 115 ? -8.827 -13.224 0.524 1.00 96.62 115 CYS A N 1
ATOM 901 C CA . CYS A 1 115 ? -10.153 -13.761 0.858 1.00 96.62 115 CYS A CA 1
ATOM 902 C C . CYS A 1 115 ? -11.288 -12.768 0.528 1.00 96.62 115 CYS A C 1
ATOM 904 O O . CYS A 1 115 ? -12.300 -12.707 1.222 1.00 96.62 115 CYS A O 1
ATOM 906 N N . GLY A 1 116 ? -11.106 -11.953 -0.515 1.00 96.38 116 GLY A N 1
ATOM 907 C CA . GLY A 1 116 ? -12.037 -10.897 -0.907 1.00 96.38 116 GLY A CA 1
ATOM 908 C C . GLY A 1 116 ? -11.984 -9.620 -0.065 1.00 96.38 116 GLY A C 1
ATOM 909 O O . GLY A 1 116 ? -12.733 -8.696 -0.379 1.00 96.38 116 GLY A O 1
ATOM 910 N N . LEU A 1 117 ? -11.104 -9.524 0.940 1.00 97.56 117 LEU A N 1
ATOM 911 C CA . LEU A 1 117 ? -10.913 -8.299 1.716 1.00 97.56 117 LEU A CA 1
ATOM 912 C C . LEU A 1 117 ? -10.495 -7.146 0.795 1.00 97.56 117 LEU A C 1
ATOM 914 O O . LEU A 1 117 ? -9.597 -7.289 -0.044 1.00 97.56 117 LEU A O 1
ATOM 918 N N . ARG A 1 118 ? -11.156 -6.002 0.975 1.00 96.06 118 ARG A N 1
ATOM 919 C CA . ARG A 1 118 ? -10.861 -4.733 0.310 1.00 96.06 118 ARG A CA 1
ATOM 920 C C . ARG A 1 118 ? -10.701 -3.645 1.372 1.00 96.06 118 ARG A C 1
ATOM 922 O O . ARG A 1 118 ? -11.382 -3.734 2.388 1.00 96.06 118 ARG A O 1
ATOM 929 N N . PRO A 1 119 ? -9.842 -2.637 1.155 1.00 96.44 119 PRO A N 1
ATOM 930 C CA . PRO A 1 119 ? -9.755 -1.504 2.068 1.00 96.44 119 PRO A CA 1
ATOM 931 C C . PRO A 1 119 ? -11.073 -0.724 2.116 1.00 96.44 119 PRO A C 1
ATOM 933 O O . PRO A 1 119 ? -11.694 -0.508 1.076 1.00 96.44 119 PRO A O 1
ATOM 936 N N . ASP A 1 120 ? -11.457 -0.238 3.292 1.00 96.81 120 ASP A N 1
ATOM 937 C CA . ASP A 1 120 ? -12.598 0.675 3.443 1.00 96.81 120 ASP A CA 1
ATOM 938 C C . ASP A 1 120 ? -12.253 2.103 2.986 1.00 96.81 120 ASP A C 1
ATOM 940 O O . ASP A 1 120 ? -13.099 2.821 2.456 1.00 96.81 120 ASP A O 1
ATOM 944 N N . LEU A 1 121 ? -10.980 2.493 3.125 1.00 97.31 121 LEU A N 1
ATOM 945 C CA . LEU A 1 121 ? -10.428 3.783 2.712 1.00 97.31 121 LEU A CA 1
ATOM 946 C C . LEU A 1 121 ? -9.028 3.592 2.119 1.00 97.31 121 LEU A C 1
ATOM 948 O O . LEU A 1 121 ? -8.209 2.848 2.662 1.00 97.31 121 LEU A O 1
ATOM 952 N N . ILE A 1 122 ? -8.730 4.302 1.033 1.00 97.50 122 ILE A N 1
ATOM 953 C CA . ILE A 1 122 ? -7.419 4.321 0.383 1.00 97.50 122 ILE A CA 1
ATOM 954 C C . ILE A 1 122 ? -6.942 5.766 0.276 1.00 97.50 122 ILE A C 1
ATOM 956 O O . ILE A 1 122 ? -7.607 6.613 -0.318 1.00 97.50 122 ILE A O 1
ATOM 960 N N . VAL A 1 123 ? -5.754 6.044 0.809 1.00 97.25 123 VAL A N 1
ATOM 961 C CA . VAL A 1 123 ? -5.096 7.345 0.653 1.00 97.25 123 VAL A CA 1
ATOM 962 C C . VAL A 1 123 ? -4.028 7.233 -0.426 1.00 97.25 123 VAL A C 1
ATOM 964 O O . VAL A 1 123 ? -3.022 6.545 -0.254 1.00 97.25 123 VAL A O 1
ATOM 967 N N . TYR A 1 124 ? -4.239 7.927 -1.540 1.00 96.69 124 TYR A N 1
ATOM 968 C CA . TYR A 1 124 ? -3.268 8.041 -2.616 1.00 96.69 124 TYR A CA 1
ATOM 969 C C . TYR A 1 124 ? -2.472 9.336 -2.474 1.00 96.69 124 TYR A C 1
ATOM 971 O O . TYR A 1 124 ? -3.019 10.434 -2.570 1.00 96.69 124 TYR A O 1
ATOM 979 N N . LEU A 1 125 ? -1.165 9.200 -2.252 1.00 94.25 125 LEU A N 1
ATOM 980 C CA . LEU A 1 125 ? -0.235 10.325 -2.221 1.00 94.25 125 LEU A CA 1
ATOM 981 C C . LEU A 1 125 ? 0.231 10.622 -3.653 1.00 94.25 125 LEU A C 1
ATOM 983 O O . LEU A 1 125 ? 1.171 9.987 -4.140 1.00 94.25 125 LEU A O 1
ATOM 987 N N . ASP A 1 126 ? -0.436 11.559 -4.329 1.00 94.12 126 ASP A N 1
ATOM 988 C CA . ASP A 1 126 ? -0.108 11.927 -5.706 1.00 94.12 126 ASP A CA 1
ATOM 989 C C . ASP A 1 126 ? 1.163 12.772 -5.748 1.00 94.12 126 ASP A C 1
ATOM 991 O O . ASP A 1 126 ? 1.291 13.800 -5.079 1.00 94.12 126 ASP A O 1
ATOM 995 N N . LEU A 1 127 ? 2.115 12.340 -6.564 1.00 87.88 127 LEU A N 1
ATOM 996 C CA . LEU A 1 127 ? 3.368 13.037 -6.781 1.00 87.88 127 LEU A CA 1
ATOM 997 C C . LEU A 1 127 ? 3.676 13.016 -8.267 1.00 87.88 127 LEU A C 1
ATOM 999 O O . LEU A 1 127 ? 3.637 11.958 -8.899 1.00 87.88 127 LEU A O 1
ATOM 1003 N N . ASP A 1 128 ? 4.045 14.176 -8.806 1.00 86.38 128 ASP A N 1
ATOM 1004 C CA . ASP A 1 128 ? 4.564 14.240 -10.165 1.00 86.38 128 ASP A CA 1
ATOM 1005 C C . ASP A 1 128 ? 5.731 13.254 -10.341 1.00 86.38 128 ASP A C 1
ATOM 1007 O O . ASP A 1 128 ? 6.610 13.145 -9.480 1.00 86.38 128 ASP A O 1
ATOM 1011 N N . VAL A 1 129 ? 5.740 12.532 -11.463 1.00 81.94 129 VAL A N 1
ATOM 1012 C CA . VAL A 1 129 ? 6.721 11.471 -11.729 1.00 81.94 129 VAL A CA 1
ATOM 1013 C C . VAL A 1 129 ? 8.141 12.036 -11.721 1.00 81.94 129 VAL A C 1
ATOM 1015 O O . VAL A 1 129 ? 9.027 11.441 -11.107 1.00 81.94 129 VAL A O 1
ATOM 1018 N N . GLY A 1 130 ? 8.360 13.204 -12.334 1.00 78.50 130 GLY A N 1
ATOM 1019 C CA . GLY A 1 130 ? 9.667 13.858 -12.362 1.00 78.50 130 GLY A CA 1
ATOM 1020 C C . GLY A 1 130 ? 10.140 14.249 -10.962 1.00 78.50 130 GLY A C 1
ATOM 1021 O O . GLY A 1 130 ? 11.277 13.959 -10.581 1.00 78.50 130 GLY A O 1
ATOM 1022 N N . VAL A 1 131 ? 9.248 14.828 -10.154 1.00 78.25 131 VAL A N 1
ATOM 1023 C CA . VAL A 1 131 ? 9.536 15.173 -8.749 1.00 78.25 131 VAL A CA 1
ATOM 1024 C C . VAL A 1 131 ? 9.799 13.919 -7.902 1.00 78.25 131 VAL A C 1
ATOM 1026 O O . VAL A 1 131 ? 10.722 13.899 -7.082 1.00 78.25 131 VAL A O 1
ATOM 1029 N N . GLY A 1 132 ? 9.018 12.854 -8.092 1.00 75.69 132 GLY A N 1
ATOM 1030 C CA . GLY A 1 132 ? 9.146 11.589 -7.367 1.00 75.69 132 GLY A CA 1
ATOM 1031 C C . GLY A 1 132 ? 10.458 10.867 -7.652 1.00 75.69 132 GLY A C 1
ATOM 1032 O O . GLY A 1 132 ? 11.146 10.440 -6.716 1.00 75.69 132 GLY A O 1
ATOM 1033 N N . LEU A 1 133 ? 10.840 10.803 -8.927 1.00 72.94 133 LEU A N 1
ATOM 1034 C CA . LEU A 1 133 ? 12.128 10.282 -9.371 1.00 72.94 133 LEU A CA 1
ATOM 1035 C C . LEU A 1 133 ? 13.281 11.096 -8.754 1.00 72.94 133 LEU A C 1
ATOM 1037 O O . LEU A 1 133 ? 14.193 10.512 -8.160 1.00 72.94 133 LEU A O 1
ATOM 1041 N N . ALA A 1 134 ? 13.194 12.432 -8.757 1.00 73.19 134 ALA A N 1
ATOM 1042 C CA . ALA A 1 134 ? 14.249 13.292 -8.216 1.00 73.19 134 ALA A CA 1
ATOM 1043 C C . ALA A 1 134 ? 14.423 13.095 -6.702 1.00 73.19 134 ALA A C 1
ATOM 1045 O O . ALA A 1 134 ? 15.541 12.987 -6.191 1.00 73.19 134 ALA A O 1
ATOM 1046 N N . ARG A 1 135 ? 13.312 12.973 -5.965 1.00 72.25 135 ARG A N 1
ATOM 1047 C CA . ARG A 1 135 ? 13.317 12.697 -4.520 1.00 72.25 135 ARG A CA 1
ATOM 1048 C C . ARG A 1 135 ? 13.874 11.318 -4.173 1.00 72.25 135 ARG A C 1
ATOM 1050 O O . ARG A 1 135 ? 14.466 11.173 -3.103 1.00 72.25 135 ARG A O 1
ATOM 1057 N N . ARG A 1 136 ? 13.665 10.302 -5.017 1.00 68.25 136 ARG A N 1
ATOM 1058 C CA . ARG A 1 136 ? 14.277 8.971 -4.846 1.00 68.25 136 ARG A CA 1
ATOM 1059 C C . ARG A 1 136 ? 15.788 9.036 -5.033 1.00 68.25 136 ARG A C 1
ATOM 1061 O O . ARG A 1 136 ? 16.505 8.521 -4.186 1.00 68.25 136 ARG A O 1
ATOM 1068 N N . HIS A 1 137 ? 16.262 9.760 -6.046 1.00 65.00 137 HIS A N 1
ATOM 1069 C CA . HIS A 1 137 ? 17.693 9.980 -6.250 1.00 65.00 137 HIS A CA 1
ATOM 1070 C C . HIS A 1 137 ? 18.352 10.738 -5.089 1.00 65.00 137 HIS A C 1
ATOM 1072 O O . HIS A 1 137 ? 19.387 10.315 -4.595 1.00 65.00 137 HIS A O 1
ATOM 1078 N N . HIS A 1 138 ? 17.756 11.828 -4.598 1.00 60.06 138 HIS A N 1
ATOM 1079 C CA . HIS A 1 138 ? 18.333 12.582 -3.474 1.00 60.06 138 HIS A CA 1
ATOM 1080 C C . HIS A 1 138 ? 18.318 11.828 -2.143 1.00 60.06 138 HIS A C 1
ATOM 1082 O O . HIS A 1 138 ? 19.144 12.095 -1.275 1.00 60.06 138 HIS A O 1
ATOM 1088 N N . ALA A 1 139 ? 17.368 10.912 -1.967 1.00 56.41 139 ALA A N 1
ATOM 1089 C CA . ALA A 1 139 ? 17.293 10.073 -0.782 1.00 56.41 139 ALA A CA 1
ATOM 1090 C C . ALA A 1 139 ? 18.216 8.849 -0.843 1.00 56.41 139 ALA A C 1
ATOM 1092 O O . ALA A 1 139 ? 18.311 8.126 0.146 1.00 56.41 139 ALA A O 1
ATOM 1093 N N . TYR A 1 140 ? 18.891 8.623 -1.972 1.00 52.56 140 TYR A N 1
ATOM 1094 C CA . TYR A 1 140 ? 19.964 7.649 -2.072 1.00 52.56 140 TYR A CA 1
ATOM 1095 C C . TYR A 1 140 ? 21.115 8.077 -1.156 1.00 52.56 140 TYR A C 1
ATOM 1097 O O . TYR A 1 140 ? 21.885 8.991 -1.459 1.00 52.56 140 TYR A O 1
ATOM 1105 N N . GLN A 1 141 ? 21.216 7.407 -0.017 1.00 50.47 141 GLN A N 1
ATOM 1106 C CA . GLN A 1 141 ? 22.396 7.394 0.830 1.00 50.47 141 GLN A CA 1
ATOM 1107 C C . GLN A 1 141 ? 23.000 5.990 0.698 1.00 50.47 141 GLN A C 1
ATOM 1109 O O . GLN A 1 141 ? 22.301 5.029 1.022 1.00 50.47 141 GLN A O 1
ATOM 1114 N N . PRO A 1 142 ? 24.254 5.849 0.220 1.00 45.28 142 PRO A N 1
ATOM 1115 C CA . PRO A 1 142 ? 24.898 4.548 0.006 1.00 45.28 142 PRO A CA 1
ATOM 1116 C C . PRO A 1 142 ? 24.875 3.612 1.225 1.00 45.28 142 PRO A C 1
ATOM 1118 O O . PRO A 1 142 ? 24.926 2.402 1.046 1.00 45.28 142 PRO A O 1
ATOM 1121 N N . ASP A 1 143 ? 24.752 4.172 2.435 1.00 38.50 143 ASP A N 1
ATOM 1122 C CA . ASP A 1 143 ? 24.937 3.452 3.699 1.00 38.50 143 ASP A CA 1
ATOM 1123 C C . ASP A 1 143 ? 23.667 3.325 4.571 1.00 38.50 143 ASP A C 1
ATOM 1125 O O . ASP A 1 143 ? 23.746 2.759 5.660 1.00 38.50 143 ASP A O 1
ATOM 1129 N N . THR A 1 144 ? 22.497 3.849 4.165 1.00 38.50 144 THR A N 1
ATOM 1130 C CA . THR A 1 144 ? 21.311 3.906 5.066 1.00 38.50 144 THR A CA 1
ATOM 1131 C C . THR A 1 144 ? 19.960 3.535 4.443 1.00 38.50 144 THR A C 1
ATOM 1133 O O . THR A 1 144 ? 18.965 3.465 5.166 1.00 38.50 144 THR A O 1
ATOM 1136 N N . GLY A 1 145 ? 19.890 3.268 3.134 1.00 43.75 145 GLY A N 1
ATOM 1137 C CA . GLY A 1 145 ? 18.664 2.822 2.462 1.00 43.75 145 GLY A CA 1
ATOM 1138 C C . GLY A 1 145 ? 18.793 1.407 1.903 1.00 43.75 145 GLY A C 1
ATOM 1139 O O . GLY A 1 145 ? 19.751 1.122 1.189 1.00 43.75 145 GLY A O 1
ATOM 1140 N N . GLU A 1 146 ? 17.822 0.530 2.180 1.00 49.09 146 GLU A N 1
ATOM 1141 C CA . GLU A 1 146 ? 17.672 -0.726 1.432 1.00 49.09 146 GLU A CA 1
ATOM 1142 C C . GLU A 1 146 ? 17.364 -0.387 -0.033 1.00 49.09 146 GLU A C 1
ATOM 1144 O O . GLU A 1 146 ? 16.249 0.008 -0.358 1.00 49.09 146 GLU A O 1
ATOM 1149 N N . LEU A 1 147 ? 18.355 -0.516 -0.917 1.00 54.38 147 LEU A N 1
ATOM 1150 C CA . LEU A 1 147 ? 18.137 -0.471 -2.362 1.00 54.38 147 LEU A CA 1
ATOM 1151 C C . LEU A 1 147 ? 17.389 -1.729 -2.782 1.00 54.38 147 LEU A C 1
ATOM 1153 O O . LEU A 1 147 ? 17.970 -2.815 -2.786 1.00 54.38 147 LEU A O 1
ATOM 1157 N N . ASN A 1 148 ? 16.125 -1.583 -3.170 1.00 67.38 148 ASN A N 1
ATOM 1158 C CA . ASN A 1 148 ? 15.420 -2.667 -3.842 1.00 67.38 148 ASN A CA 1
ATOM 1159 C C . ASN A 1 148 ? 15.714 -2.662 -5.357 1.00 67.38 148 ASN A C 1
ATOM 1161 O O . ASN A 1 148 ? 16.261 -1.708 -5.924 1.00 67.38 148 ASN A O 1
ATOM 1165 N N . ARG A 1 149 ? 15.333 -3.742 -6.047 1.00 70.50 149 ARG A N 1
ATOM 1166 C CA . ARG A 1 149 ? 15.526 -3.887 -7.499 1.00 70.50 149 ARG A CA 1
ATOM 1167 C C . ARG A 1 149 ? 14.899 -2.746 -8.320 1.00 70.50 149 ARG A C 1
ATOM 1169 O O . ARG A 1 149 ? 15.476 -2.339 -9.328 1.00 70.50 149 ARG A O 1
ATOM 1176 N N . MET A 1 150 ? 13.761 -2.193 -7.890 1.00 65.25 150 MET A N 1
ATOM 1177 C CA . MET A 1 150 ? 13.122 -1.048 -8.560 1.00 65.25 150 MET A CA 1
ATOM 1178 C C . MET A 1 150 ? 13.898 0.262 -8.318 1.00 65.25 150 MET A C 1
ATOM 1180 O O . MET A 1 150 ? 13.979 1.121 -9.198 1.00 65.25 150 MET A O 1
ATOM 1184 N N . ASP A 1 151 ? 14.508 0.431 -7.142 1.00 61.47 151 ASP A N 1
ATOM 1185 C CA . ASP A 1 151 ? 15.385 1.561 -6.797 1.00 61.47 151 ASP A CA 1
ATOM 1186 C C . ASP A 1 151 ? 16.647 1.591 -7.638 1.00 61.47 151 ASP A C 1
ATOM 1188 O O . ASP A 1 151 ? 17.014 2.649 -8.154 1.00 61.47 151 ASP A O 1
ATOM 1192 N N . GLN A 1 152 ? 17.265 0.432 -7.852 1.00 62.12 152 GLN A N 1
ATOM 1193 C CA . GLN A 1 152 ? 18.460 0.320 -8.678 1.00 62.12 152 GLN A CA 1
ATOM 1194 C C . GLN A 1 152 ? 18.209 0.812 -10.111 1.00 62.12 152 GLN A C 1
ATOM 1196 O O . GLN A 1 152 ? 19.017 1.568 -10.649 1.00 62.12 152 GLN A O 1
ATOM 1201 N N . GLN A 1 153 ? 17.057 0.479 -10.702 1.00 63.22 153 GLN A N 1
ATOM 1202 C CA . GLN A 1 153 ? 16.677 0.970 -12.033 1.00 63.22 153 GLN A CA 1
ATOM 1203 C C . GLN A 1 153 ? 16.559 2.505 -12.073 1.00 63.22 153 GLN A C 1
ATOM 1205 O O . GLN A 1 153 ? 17.014 3.138 -13.026 1.00 63.22 153 GLN A O 1
ATOM 1210 N N . THR A 1 154 ? 16.022 3.120 -11.011 1.00 62.00 154 THR A N 1
ATOM 1211 C CA . THR A 1 154 ? 15.916 4.587 -10.884 1.00 62.00 154 THR A CA 1
ATOM 1212 C C . THR A 1 154 ? 17.268 5.268 -10.647 1.00 62.00 154 THR A C 1
ATOM 1214 O O . THR A 1 154 ? 17.517 6.356 -11.164 1.00 62.00 154 THR A O 1
ATOM 1217 N N . VAL A 1 155 ? 18.164 4.666 -9.865 1.00 60.75 155 VAL A N 1
ATOM 1218 C CA . VAL A 1 155 ? 19.502 5.229 -9.622 1.00 60.75 155 VAL A CA 1
ATOM 1219 C C . VAL A 1 155 ? 20.339 5.202 -10.900 1.00 60.75 155 VAL A C 1
ATOM 1221 O O . VAL A 1 155 ? 20.982 6.198 -11.235 1.00 60.75 155 VAL A O 1
ATOM 1224 N N . GLU A 1 156 ? 20.296 4.098 -11.646 1.00 63.19 156 GLU A N 1
ATOM 1225 C CA . GLU A 1 156 ? 20.999 3.978 -12.926 1.00 6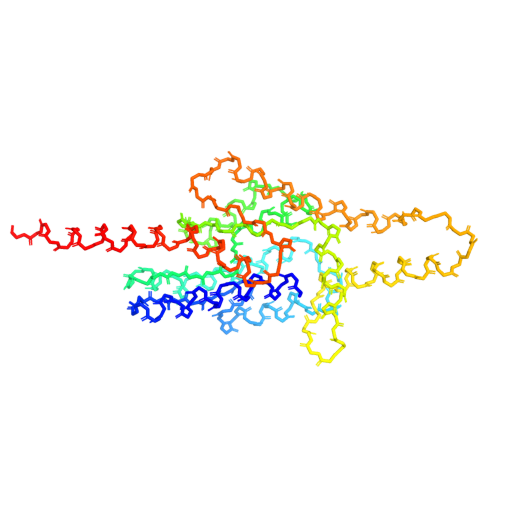3.19 156 GLU A CA 1
ATOM 1226 C C . GLU A 1 156 ? 20.455 4.955 -13.981 1.00 63.19 156 GLU A C 1
ATOM 1228 O O . GLU A 1 156 ? 21.240 5.528 -14.735 1.00 63.19 156 GLU A O 1
ATOM 1233 N N . PHE A 1 157 ? 19.145 5.230 -13.977 1.00 62.84 157 PHE A N 1
ATOM 1234 C CA . PHE A 1 157 ? 18.538 6.320 -14.754 1.00 62.84 157 PHE A CA 1
ATOM 1235 C C . PHE A 1 157 ? 19.219 7.670 -14.473 1.00 62.84 157 PHE A C 1
ATOM 1237 O O . PHE A 1 157 ? 19.734 8.317 -15.383 1.00 62.84 157 PHE A O 1
ATOM 1244 N N . TYR A 1 158 ? 19.322 8.085 -13.207 1.00 61.38 158 TYR A N 1
ATOM 1245 C CA . TYR A 1 158 ? 19.894 9.397 -12.877 1.00 61.38 158 TYR A CA 1
ATOM 1246 C C . TYR A 1 158 ? 21.401 9.494 -13.101 1.00 61.38 158 TYR A C 1
ATOM 1248 O O . TYR A 1 158 ? 21.885 10.558 -13.497 1.00 61.38 158 TYR A O 1
ATOM 1256 N N . LYS A 1 159 ? 22.155 8.410 -12.865 1.00 61.41 159 LYS A N 1
ATOM 1257 C CA . LYS A 1 159 ? 23.588 8.374 -13.193 1.00 61.41 159 LYS A CA 1
ATOM 1258 C C . LYS A 1 159 ? 23.808 8.661 -14.677 1.00 61.41 159 LYS A C 1
ATOM 1260 O O . LYS A 1 159 ? 24.670 9.479 -14.994 1.00 61.41 159 LYS A O 1
ATOM 1265 N N . ARG A 1 160 ? 22.998 8.063 -15.559 1.00 63.44 160 ARG A N 1
ATOM 1266 C CA . ARG A 1 160 ? 23.063 8.295 -17.010 1.00 63.44 160 ARG A CA 1
ATOM 1267 C C . ARG A 1 160 ? 22.669 9.713 -17.391 1.00 63.44 160 ARG A C 1
ATOM 1269 O O . ARG A 1 160 ? 23.443 10.365 -18.084 1.00 63.44 160 ARG A O 1
ATOM 1276 N N . VAL A 1 161 ? 21.544 10.223 -16.882 1.00 60.34 161 VAL A N 1
ATOM 1277 C CA . VAL A 1 161 ? 21.116 11.612 -17.132 1.00 60.34 161 VAL A CA 1
ATOM 1278 C C . VAL A 1 161 ? 22.225 12.595 -16.737 1.00 60.34 161 VAL A C 1
ATOM 1280 O O . VAL A 1 161 ? 22.601 13.461 -17.522 1.00 60.34 161 VAL A O 1
ATOM 1283 N N . ARG A 1 162 ? 22.829 12.433 -15.552 1.00 56.69 162 ARG A N 1
ATOM 1284 C CA . ARG A 1 162 ? 23.909 13.315 -15.079 1.00 56.69 162 ARG A CA 1
ATOM 1285 C C . ARG A 1 162 ? 25.198 13.190 -15.900 1.00 56.69 162 ARG A C 1
ATOM 1287 O O . ARG A 1 162 ? 25.870 14.199 -16.096 1.00 56.69 162 ARG A O 1
ATOM 1294 N N . GLN A 1 163 ? 25.555 11.984 -16.344 1.00 56.62 163 GLN A N 1
ATOM 1295 C CA . GLN A 1 163 ? 26.722 11.757 -17.205 1.00 56.62 163 GLN A CA 1
ATOM 1296 C C . GLN A 1 163 ? 26.515 12.351 -18.606 1.00 56.62 163 GLN A C 1
ATOM 1298 O O . GLN A 1 163 ? 27.417 13.022 -19.099 1.00 56.62 163 GLN A O 1
ATOM 1303 N N . GLY A 1 164 ? 25.316 12.216 -19.188 1.00 48.38 164 GLY A N 1
ATOM 1304 C CA . GLY A 1 164 ? 24.958 12.807 -20.483 1.00 48.38 164 GLY A CA 1
ATOM 1305 C C . GLY A 1 164 ? 24.989 14.339 -20.489 1.00 48.38 164 GLY A C 1
ATOM 1306 O O . GLY A 1 164 ? 25.454 14.938 -21.449 1.00 48.38 164 GLY A O 1
ATOM 1307 N N . TYR A 1 165 ? 24.618 14.999 -19.384 1.00 46.66 165 TYR A N 1
ATOM 1308 C CA . TYR A 1 165 ? 24.765 16.459 -19.252 1.00 46.66 165 TYR A CA 1
ATOM 1309 C C . TYR A 1 165 ? 26.221 16.944 -19.100 1.00 46.66 165 TYR A C 1
ATOM 1311 O O . TYR A 1 165 ? 26.470 18.148 -19.197 1.00 46.66 165 TYR A O 1
ATOM 1319 N N . SER A 1 166 ? 27.187 16.054 -18.836 1.00 45.34 166 SER A N 1
ATOM 1320 C CA . SER A 1 166 ? 28.600 16.429 -18.678 1.00 45.34 166 SER A CA 1
ATOM 1321 C C . SER A 1 166 ? 29.383 16.429 -19.996 1.00 45.34 166 SER A C 1
ATOM 1323 O O . SER A 1 166 ? 30.436 17.069 -20.052 1.00 45.34 166 SER A O 1
ATOM 1325 N N . ASP A 1 167 ? 28.876 15.772 -21.043 1.00 43.84 167 ASP A N 1
ATOM 1326 C CA . ASP A 1 167 ? 29.448 15.816 -22.389 1.00 43.84 167 ASP A CA 1
ATOM 1327 C C . ASP A 1 167 ? 28.702 16.857 -23.230 1.00 43.84 167 ASP A C 1
ATOM 1329 O O . ASP A 1 167 ? 27.544 16.697 -23.604 1.00 43.84 167 ASP A O 1
ATOM 1333 N N . LYS A 1 168 ? 29.378 17.969 -23.537 1.00 43.66 168 LYS A N 1
ATOM 1334 C CA . LYS A 1 168 ? 28.839 19.145 -24.254 1.00 43.66 168 LYS A CA 1
ATOM 1335 C C . LYS A 1 168 ? 28.451 18.899 -25.729 1.00 43.66 168 LYS A C 1
ATOM 1337 O O . LYS A 1 168 ? 28.409 19.852 -26.505 1.00 43.66 168 LYS A O 1
ATOM 1342 N N . SER A 1 169 ? 28.183 17.664 -26.137 1.00 41.91 169 SER A N 1
ATOM 1343 C CA . SER A 1 169 ? 27.804 17.322 -27.513 1.00 41.91 169 SER A CA 1
ATOM 1344 C C . SER A 1 169 ? 26.547 16.471 -27.641 1.00 41.91 169 SER A C 1
ATOM 1346 O O . SER A 1 169 ? 26.123 16.260 -28.773 1.00 41.91 169 SER A O 1
ATOM 1348 N N . ASP A 1 170 ? 25.941 16.018 -26.542 1.00 46.38 170 ASP A N 1
ATOM 1349 C CA . ASP A 1 170 ? 24.676 15.286 -26.610 1.00 46.38 170 ASP A CA 1
ATOM 1350 C C . ASP A 1 170 ? 23.526 16.247 -26.296 1.00 46.38 170 ASP A C 1
ATOM 1352 O O . ASP A 1 170 ? 23.451 16.861 -25.229 1.00 46.38 170 ASP A O 1
ATOM 1356 N N . THR A 1 171 ? 22.653 16.454 -27.280 1.00 43.66 171 THR A N 1
ATOM 1357 C CA . THR A 1 171 ? 21.375 17.146 -27.099 1.00 43.66 171 THR A CA 1
ATOM 1358 C C . THR A 1 171 ? 20.678 16.520 -25.899 1.00 43.66 171 THR A C 1
ATOM 1360 O O . THR A 1 171 ? 20.584 15.301 -25.867 1.00 43.66 171 THR A O 1
ATOM 1363 N N . GLY A 1 172 ? 20.230 17.311 -24.916 1.00 46.66 172 GLY A N 1
ATOM 1364 C CA . GLY A 1 172 ? 19.643 16.851 -23.643 1.00 46.66 172 GLY A CA 1
ATOM 1365 C C . GLY A 1 172 ? 18.322 16.067 -23.746 1.00 46.66 172 GLY A C 1
ATOM 1366 O O . GLY A 1 172 ? 17.422 16.273 -22.936 1.00 46.66 172 GLY A O 1
ATOM 1367 N N . GLU A 1 173 ? 18.190 15.209 -24.751 1.00 49.03 173 GLU A N 1
ATOM 1368 C CA . GLU A 1 173 ? 17.161 14.206 -24.937 1.00 49.03 173 GLU A CA 1
ATOM 1369 C C . GLU A 1 173 ? 17.444 13.025 -24.002 1.00 49.03 173 GLU A C 1
ATOM 1371 O O . GLU A 1 173 ? 18.557 12.501 -23.920 1.00 49.03 173 GLU A O 1
ATOM 1376 N N . LEU A 1 174 ? 16.415 12.608 -23.264 1.00 53.69 174 LEU A N 1
ATOM 1377 C CA . LEU A 1 174 ? 16.458 11.381 -22.476 1.00 53.69 174 LEU A CA 1
ATOM 1378 C C . LEU A 1 174 ? 16.771 10.213 -23.419 1.00 53.69 174 LEU A C 1
ATOM 1380 O O . LEU A 1 174 ? 16.113 10.051 -24.446 1.00 53.69 174 LEU A O 1
ATOM 1384 N N . ASN A 1 175 ? 17.748 9.371 -23.073 1.00 61.94 175 ASN A N 1
ATOM 1385 C CA . ASN A 1 175 ? 17.978 8.162 -23.858 1.00 61.94 175 ASN A CA 1
ATOM 1386 C C . ASN A 1 175 ? 16.747 7.232 -23.766 1.00 61.94 175 ASN A C 1
ATOM 1388 O O . ASN A 1 175 ? 15.923 7.319 -22.852 1.00 61.94 175 ASN A O 1
ATOM 1392 N N . ARG A 1 176 ? 16.631 6.293 -24.708 1.00 53.41 176 ARG A N 1
ATOM 1393 C CA . ARG A 1 176 ? 15.491 5.366 -24.811 1.00 53.41 176 ARG A CA 1
ATOM 1394 C C . ARG A 1 176 ? 15.172 4.617 -23.506 1.00 53.41 176 ARG A C 1
ATOM 1396 O O . ARG A 1 176 ? 14.002 4.386 -23.221 1.00 53.41 176 ARG A O 1
ATOM 1403 N N . MET A 1 177 ? 16.182 4.226 -22.725 1.00 52.53 177 MET A N 1
ATOM 1404 C CA . MET A 1 177 ? 15.978 3.512 -21.453 1.00 52.53 177 MET A CA 1
ATOM 1405 C C . MET A 1 177 ? 15.426 4.438 -20.365 1.00 52.53 177 MET A C 1
ATOM 1407 O O . MET A 1 177 ? 14.629 4.026 -19.518 1.00 52.53 177 MET A O 1
ATOM 1411 N N . ASP A 1 178 ? 15.824 5.704 -20.411 1.00 65.44 178 ASP A N 1
ATOM 1412 C CA . ASP A 1 178 ? 15.371 6.714 -19.476 1.00 65.44 178 ASP A CA 1
ATOM 1413 C C . ASP A 1 178 ? 13.911 7.095 -19.753 1.00 65.44 178 ASP A C 1
ATOM 1415 O O . ASP A 1 178 ? 13.077 7.128 -18.843 1.00 65.44 178 ASP A O 1
ATOM 1419 N N . GLN A 1 179 ? 13.554 7.220 -21.028 1.00 70.62 179 GLN A N 1
ATOM 1420 C CA . GLN A 1 179 ? 12.169 7.405 -21.444 1.00 70.62 179 GLN A CA 1
ATOM 1421 C C . GLN A 1 179 ? 11.271 6.218 -21.058 1.00 70.62 179 GLN A C 1
ATOM 1423 O O . GLN A 1 179 ? 10.192 6.429 -20.512 1.00 70.62 179 GLN A O 1
ATOM 1428 N N . GLN A 1 180 ? 11.744 4.976 -21.210 1.00 73.31 180 GLN A N 1
ATOM 1429 C CA . GLN A 1 180 ? 11.012 3.780 -20.764 1.00 73.31 180 GLN A CA 1
ATOM 1430 C C . GLN A 1 180 ? 10.725 3.774 -19.254 1.00 73.31 180 GLN A C 1
ATOM 1432 O O . GLN A 1 180 ? 9.660 3.322 -18.829 1.00 73.31 180 GLN A O 1
ATOM 1437 N N . THR A 1 181 ? 11.654 4.288 -18.441 1.00 78.19 181 THR A N 1
ATOM 1438 C CA . THR A 1 181 ? 11.470 4.403 -16.985 1.00 78.19 181 THR A CA 1
ATOM 1439 C C . THR A 1 181 ? 10.387 5.428 -16.650 1.00 78.19 181 THR A C 1
ATOM 1441 O O . THR A 1 181 ? 9.496 5.153 -15.846 1.00 78.19 181 THR A O 1
ATOM 1444 N N . VAL A 1 182 ? 10.420 6.599 -17.291 1.00 80.94 182 VAL A N 1
ATOM 1445 C CA . VAL A 1 182 ? 9.395 7.637 -17.105 1.00 80.94 182 VAL A CA 1
ATOM 1446 C C . VAL A 1 182 ? 8.025 7.135 -17.565 1.00 80.94 182 VAL A C 1
ATOM 1448 O O . VAL A 1 182 ? 7.058 7.251 -16.816 1.00 80.94 182 VAL A O 1
ATOM 1451 N N . GLU A 1 183 ? 7.945 6.516 -18.743 1.00 86.75 183 GLU A N 1
ATOM 1452 C CA . GLU A 1 183 ? 6.710 5.938 -19.284 1.00 86.75 183 GLU A CA 1
ATOM 1453 C C . GLU A 1 183 ? 6.126 4.862 -18.364 1.00 86.75 183 GLU A C 1
ATOM 1455 O O . GLU A 1 183 ? 4.912 4.804 -18.178 1.00 86.75 183 GLU A O 1
ATOM 1460 N N . PHE A 1 184 ? 6.972 4.022 -17.755 1.00 87.88 184 PHE A N 1
ATOM 1461 C CA . PHE A 1 184 ? 6.529 3.049 -16.759 1.00 87.88 184 PHE A CA 1
ATOM 1462 C C . PHE A 1 184 ? 5.820 3.739 -15.590 1.00 87.88 184 PHE A C 1
ATOM 1464 O O . PHE A 1 184 ? 4.661 3.431 -15.317 1.00 87.88 184 PHE A O 1
ATOM 1471 N N . TYR A 1 185 ? 6.459 4.714 -14.937 1.00 88.00 185 TYR A N 1
ATOM 1472 C CA . TYR A 1 185 ? 5.851 5.406 -13.795 1.00 88.00 185 TYR A CA 1
ATOM 1473 C C . TYR A 1 185 ? 4.647 6.274 -14.185 1.00 88.00 185 TYR A C 1
ATOM 1475 O O . TYR A 1 185 ? 3.725 6.426 -13.384 1.00 88.00 185 TYR A O 1
ATOM 1483 N N . GLN A 1 186 ? 4.607 6.796 -15.413 1.00 90.38 186 GLN A N 1
ATOM 1484 C CA . GLN A 1 186 ? 3.419 7.454 -15.957 1.00 90.38 186 GLN A CA 1
ATOM 1485 C C . GLN A 1 186 ? 2.249 6.475 -16.089 1.00 90.38 186 GLN A C 1
ATOM 1487 O O . GLN A 1 186 ? 1.151 6.808 -15.650 1.00 90.38 186 GLN A O 1
ATOM 1492 N N . ARG A 1 187 ? 2.474 5.255 -16.601 1.00 93.00 187 ARG A N 1
ATOM 1493 C CA . ARG A 1 187 ? 1.436 4.209 -16.637 1.00 93.00 187 ARG A CA 1
ATOM 1494 C C . ARG A 1 187 ? 0.979 3.807 -15.237 1.00 93.00 187 ARG A C 1
ATOM 1496 O O . ARG A 1 187 ? -0.217 3.660 -15.020 1.00 93.00 187 ARG A O 1
ATOM 1503 N N . VAL A 1 188 ? 1.899 3.688 -14.279 1.00 93.00 188 VAL A N 1
ATOM 1504 C CA . VAL A 1 188 ? 1.559 3.405 -12.872 1.00 93.00 188 VAL A CA 1
ATOM 1505 C C . VAL A 1 188 ? 0.653 4.498 -12.295 1.00 93.00 188 VAL A C 1
ATOM 1507 O O . VAL A 1 188 ? -0.394 4.191 -11.729 1.00 93.00 188 VAL A O 1
ATOM 1510 N N . ARG A 1 189 ? 1.030 5.775 -12.449 1.00 94.62 189 ARG A N 1
ATOM 1511 C CA . ARG A 1 189 ? 0.230 6.920 -11.982 1.00 94.62 189 ARG A CA 1
ATOM 1512 C C . ARG A 1 189 ? -1.138 6.964 -12.663 1.00 94.62 189 ARG A C 1
ATOM 1514 O O . ARG A 1 189 ? -2.145 7.147 -11.988 1.00 94.62 189 ARG A O 1
ATOM 1521 N N . GLN A 1 190 ? -1.181 6.741 -13.974 1.00 95.69 190 GLN A N 1
ATOM 1522 C CA . GLN A 1 190 ? -2.425 6.666 -14.736 1.00 95.69 190 GLN A CA 1
ATOM 1523 C C . GLN A 1 190 ? -3.340 5.543 -14.224 1.00 95.69 190 GLN A C 1
ATOM 1525 O O . GLN A 1 190 ? -4.525 5.780 -14.010 1.00 95.69 190 GLN A O 1
ATOM 1530 N N . GLY A 1 191 ? -2.789 4.361 -13.934 1.00 96.50 191 GLY A N 1
ATOM 1531 C CA . GLY A 1 191 ? -3.540 3.251 -13.346 1.00 96.50 191 GLY A CA 1
ATOM 1532 C C . GLY A 1 191 ? -4.180 3.595 -12.000 1.00 96.50 191 GLY A C 1
ATOM 1533 O O . GLY A 1 191 ? -5.332 3.247 -11.754 1.00 96.50 191 GLY A O 1
ATOM 1534 N N . TYR A 1 192 ? -3.479 4.345 -11.142 1.00 97.38 192 TYR A N 1
ATOM 1535 C CA . TYR A 1 192 ? -4.080 4.870 -9.912 1.00 97.38 192 TYR A CA 1
ATOM 1536 C C . TYR A 1 192 ? -5.263 5.798 -10.194 1.00 97.38 192 TYR A C 1
ATOM 1538 O O . TYR A 1 192 ? -6.316 5.623 -9.588 1.00 97.38 192 TYR A O 1
ATOM 1546 N N . PHE A 1 193 ? -5.130 6.745 -11.127 1.00 97.62 193 PHE A N 1
ATOM 1547 C CA . PHE A 1 193 ? -6.232 7.645 -11.478 1.00 97.62 193 PHE A CA 1
ATOM 1548 C C . PHE A 1 193 ? -7.437 6.919 -12.081 1.00 97.62 193 PHE A C 1
ATOM 1550 O O . PHE A 1 193 ? -8.570 7.307 -11.805 1.00 97.62 193 PHE A O 1
ATOM 1557 N N . GLU A 1 194 ? -7.223 5.846 -12.840 1.00 97.56 194 GLU A N 1
ATOM 1558 C CA . GLU A 1 194 ? -8.313 4.998 -13.334 1.00 97.56 194 GLU A CA 1
ATOM 1559 C C . GLU A 1 194 ? -9.043 4.288 -12.187 1.00 97.56 194 GLU A C 1
ATOM 1561 O O . GLU A 1 194 ? -10.272 4.315 -12.131 1.00 97.56 194 GLU A O 1
ATOM 1566 N N . MET A 1 195 ? -8.316 3.717 -11.222 1.00 97.31 195 MET A N 1
ATOM 1567 C CA . MET A 1 195 ? -8.930 3.110 -10.032 1.00 97.31 195 MET A CA 1
ATOM 1568 C C . MET A 1 195 ? -9.677 4.139 -9.168 1.00 97.31 195 MET A C 1
ATOM 1570 O O . MET A 1 195 ? -10.774 3.846 -8.694 1.00 97.31 195 MET A O 1
ATOM 1574 N N . ILE A 1 196 ? -9.127 5.349 -9.014 1.00 97.88 196 ILE A N 1
ATOM 1575 C CA . ILE A 1 196 ? -9.773 6.464 -8.303 1.00 97.88 196 ILE A CA 1
ATOM 1576 C C . ILE A 1 196 ? -11.074 6.872 -9.002 1.00 97.88 196 ILE A C 1
ATOM 1578 O O . ILE A 1 196 ? -12.092 7.056 -8.342 1.00 97.88 196 ILE A O 1
ATOM 1582 N N . ALA A 1 197 ? -11.062 6.995 -10.331 1.00 97.81 197 ALA A N 1
ATOM 1583 C CA . ALA A 1 197 ? -12.247 7.366 -11.100 1.00 97.81 197 ALA A CA 1
ATOM 1584 C C . ALA A 1 197 ? -13.356 6.302 -11.027 1.00 97.81 197 ALA A C 1
ATOM 1586 O O . ALA A 1 197 ? -14.537 6.647 -11.057 1.00 97.81 197 ALA A O 1
ATOM 1587 N N . ASN A 1 198 ? -12.984 5.024 -10.908 1.00 96.81 198 ASN A N 1
ATOM 1588 C CA . ASN A 1 198 ? -13.927 3.909 -10.840 1.00 96.81 198 ASN A CA 1
ATOM 1589 C C . ASN A 1 198 ? -14.609 3.752 -9.469 1.00 96.81 198 ASN A C 1
ATOM 1591 O O . ASN A 1 198 ? -15.711 3.210 -9.412 1.00 96.81 198 ASN A O 1
ATOM 1595 N N . ASP A 1 199 ? -13.984 4.197 -8.374 1.00 96.19 199 ASP A N 1
ATOM 1596 C CA . ASP A 1 199 ? -14.536 4.070 -7.014 1.00 96.19 199 ASP A CA 1
ATOM 1597 C C . ASP A 1 199 ? -14.221 5.298 -6.135 1.00 96.19 199 ASP A C 1
ATOM 1599 O O . ASP A 1 199 ? -13.603 5.173 -5.079 1.00 96.19 199 ASP A O 1
ATOM 1603 N N . PRO A 1 200 ? -14.618 6.519 -6.532 1.00 96.00 200 PRO A N 1
ATOM 1604 C CA . PRO A 1 200 ? -14.122 7.755 -5.918 1.00 96.00 200 PRO A CA 1
ATOM 1605 C C . PRO A 1 200 ? -14.453 7.890 -4.425 1.00 96.00 200 PRO A C 1
ATOM 1607 O O . PRO A 1 200 ? -13.795 8.647 -3.718 1.00 96.00 200 PRO A O 1
ATOM 1610 N N . GLN A 1 201 ? -15.446 7.151 -3.924 1.00 94.06 201 GLN A N 1
ATOM 1611 C CA . GLN A 1 201 ? -15.838 7.176 -2.515 1.00 94.06 201 GLN A CA 1
ATOM 1612 C C . GLN A 1 201 ? -14.780 6.543 -1.602 1.00 94.06 201 GLN A C 1
ATOM 1614 O O . GLN A 1 201 ? -14.559 7.044 -0.496 1.00 94.06 201 GLN A O 1
ATOM 1619 N N . ARG A 1 202 ? -14.085 5.495 -2.072 1.00 95.12 202 ARG A N 1
ATOM 1620 C CA . ARG A 1 202 ? -13.037 4.796 -1.311 1.00 95.12 202 ARG A CA 1
ATOM 1621 C C . ARG A 1 202 ? -11.704 5.547 -1.303 1.00 95.12 202 ARG A C 1
ATOM 1623 O O . ARG A 1 202 ? -10.867 5.284 -0.445 1.00 95.12 202 ARG A O 1
ATOM 1630 N N . TRP A 1 203 ? -11.480 6.475 -2.231 1.00 97.75 203 TRP A N 1
ATOM 1631 C CA . TRP A 1 203 ? -10.178 7.122 -2.399 1.00 97.75 203 TRP A CA 1
ATOM 1632 C C . TRP A 1 203 ? -10.129 8.526 -1.799 1.00 97.75 203 TRP A C 1
ATOM 1634 O O . TRP A 1 203 ? -11.087 9.295 -1.866 1.00 97.75 203 TRP A O 1
ATOM 1644 N N . ARG A 1 204 ? -8.967 8.880 -1.252 1.00 97.25 204 ARG A N 1
ATOM 1645 C CA . ARG A 1 204 ? -8.574 10.248 -0.901 1.00 97.25 204 ARG A CA 1
ATOM 1646 C C . ARG A 1 204 ? -7.256 10.557 -1.581 1.00 97.25 204 ARG A C 1
ATOM 1648 O O . ARG A 1 204 ? -6.274 9.847 -1.377 1.00 97.25 204 ARG A O 1
ATOM 1655 N N . VAL A 1 205 ? -7.245 11.591 -2.415 1.00 96.62 205 VAL A N 1
ATOM 1656 C CA . VAL A 1 205 ? -6.053 12.012 -3.157 1.00 96.62 205 VAL A CA 1
ATOM 1657 C C . VAL A 1 205 ? -5.412 13.178 -2.423 1.00 96.62 205 VAL A C 1
ATOM 1659 O O . VAL A 1 205 ? -6.044 14.212 -2.234 1.00 96.62 205 VAL A O 1
ATOM 1662 N N . VAL A 1 206 ? -4.155 13.013 -2.022 1.00 96.31 206 VAL A N 1
ATOM 1663 C CA . VAL A 1 206 ? -3.383 14.032 -1.309 1.00 96.31 206 VAL A CA 1
ATOM 1664 C C . VAL A 1 206 ? -2.166 14.411 -2.141 1.00 96.31 206 VAL A C 1
ATOM 1666 O O . VAL A 1 206 ? -1.388 13.543 -2.533 1.00 96.31 206 VAL A O 1
ATOM 1669 N N . GLU A 1 207 ? -1.971 15.707 -2.383 1.00 94.06 207 GLU A N 1
ATOM 1670 C CA . GLU A 1 207 ? -0.767 16.206 -3.046 1.00 94.06 207 GLU A CA 1
ATOM 1671 C C . GLU A 1 207 ? 0.467 15.962 -2.165 1.00 94.06 207 GLU A C 1
ATOM 1673 O O . GLU A 1 207 ? 0.564 16.438 -1.034 1.00 94.06 207 GLU A O 1
ATOM 1678 N N . ALA A 1 208 ? 1.447 15.239 -2.699 1.00 91.31 208 ALA A N 1
ATOM 1679 C CA . ALA A 1 208 ? 2.649 14.845 -1.977 1.00 91.31 208 ALA A CA 1
ATOM 1680 C C . ALA A 1 208 ? 3.873 15.725 -2.296 1.00 91.31 208 ALA A C 1
ATOM 1682 O O . ALA A 1 208 ? 4.953 15.496 -1.744 1.00 91.31 208 ALA A O 1
ATOM 1683 N N . SER A 1 209 ? 3.743 16.716 -3.185 1.00 88.06 209 SER A N 1
ATOM 1684 C CA . SER A 1 209 ? 4.798 17.685 -3.537 1.00 88.06 209 SER A CA 1
ATOM 1685 C C . SER A 1 209 ? 5.256 18.591 -2.379 1.00 88.06 209 SER A C 1
ATOM 1687 O O . SER A 1 209 ? 6.442 18.934 -2.346 1.00 88.06 209 SER A O 1
ATOM 1689 N N . PRO A 1 210 ? 4.407 18.972 -1.407 1.00 90.69 210 PRO A N 1
ATOM 1690 C CA . PRO A 1 210 ? 4.835 19.755 -0.246 1.00 90.69 210 PRO A CA 1
ATOM 1691 C C . PRO A 1 210 ? 5.808 19.013 0.701 1.00 90.69 210 PRO A C 1
ATOM 1693 O O . PRO A 1 210 ? 6.110 17.827 0.507 1.00 90.69 210 PRO A O 1
ATOM 1696 N N . PRO A 1 211 ? 6.334 19.695 1.742 1.00 89.44 211 PRO A N 1
ATOM 1697 C CA . PRO A 1 211 ? 7.081 19.059 2.829 1.00 89.44 211 PRO A CA 1
ATOM 1698 C C . PRO A 1 211 ? 6.245 18.027 3.600 1.00 89.44 211 PRO A C 1
ATOM 1700 O O . PRO A 1 211 ? 5.035 18.180 3.738 1.00 89.44 211 PRO A O 1
ATOM 1703 N N . SER A 1 212 ? 6.909 17.018 4.178 1.00 87.88 212 SER A N 1
ATOM 1704 C CA . SER A 1 212 ? 6.262 15.874 4.852 1.00 87.88 212 SER A CA 1
ATOM 1705 C C . SER A 1 212 ? 5.227 16.266 5.916 1.00 87.88 212 SER A C 1
ATOM 1707 O O . SER A 1 212 ? 4.194 15.618 6.018 1.00 87.88 212 SER A O 1
ATOM 1709 N N . SER A 1 213 ? 5.468 17.336 6.680 1.00 91.12 213 SER A N 1
ATOM 1710 C CA . SER A 1 213 ? 4.519 17.825 7.690 1.00 91.12 213 SER A CA 1
ATOM 1711 C C . SER A 1 213 ? 3.227 18.371 7.082 1.00 91.12 213 SER A C 1
ATOM 1713 O O . SER A 1 213 ? 2.158 18.142 7.628 1.00 91.12 213 SER A O 1
ATOM 1715 N N . VAL A 1 214 ? 3.310 19.063 5.943 1.00 94.62 214 VAL A N 1
ATOM 1716 C CA . VAL A 1 214 ? 2.133 19.590 5.235 1.00 94.62 214 VAL A CA 1
ATOM 1717 C C . VAL A 1 214 ? 1.333 18.441 4.631 1.00 94.62 214 VAL A C 1
ATOM 1719 O O . VAL A 1 214 ? 0.117 18.399 4.780 1.00 94.62 214 VAL A O 1
ATOM 1722 N N . VAL A 1 215 ? 2.026 17.472 4.023 1.00 93.69 215 VAL A N 1
ATOM 1723 C CA . VAL A 1 215 ? 1.396 16.247 3.507 1.00 93.69 215 VAL A CA 1
ATOM 1724 C C . VAL A 1 215 ? 0.683 15.498 4.635 1.00 93.69 215 VAL A C 1
ATOM 1726 O O . VAL A 1 215 ? -0.449 15.059 4.446 1.00 93.69 215 VAL A O 1
ATOM 1729 N N . TYR A 1 216 ? 1.302 15.397 5.816 1.00 95.06 216 TYR A N 1
ATOM 1730 C CA . TYR A 1 216 ? 0.684 14.746 6.969 1.00 95.06 216 TYR A C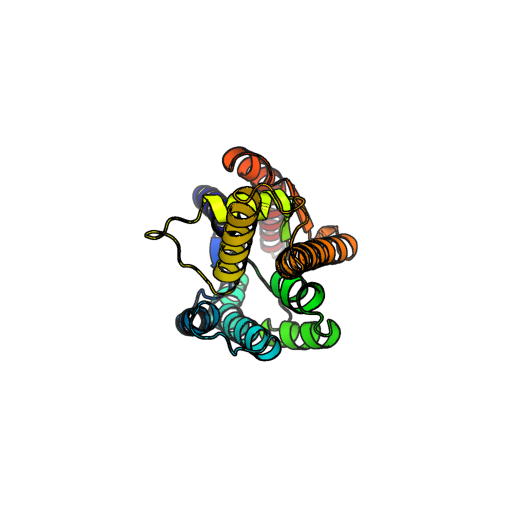A 1
ATOM 1731 C C . TYR A 1 216 ? -0.614 15.418 7.396 1.00 95.06 216 TYR A C 1
ATOM 1733 O O . TYR A 1 216 ? -1.602 14.725 7.611 1.00 95.06 216 TYR A O 1
ATOM 1741 N N . GLU A 1 217 ? -0.639 16.748 7.496 1.00 96.81 217 GLU A N 1
ATOM 1742 C CA . GLU A 1 217 ? -1.862 17.460 7.873 1.00 96.81 217 GLU A CA 1
ATOM 1743 C C . GLU A 1 217 ? -2.990 17.222 6.862 1.00 96.81 217 GLU A C 1
ATOM 1745 O O . GLU A 1 217 ? -4.132 17.000 7.263 1.00 96.81 217 GLU A O 1
ATOM 1750 N N . SER A 1 218 ? -2.682 17.173 5.563 1.00 97.12 218 SER A N 1
ATOM 1751 C CA . SER A 1 218 ? -3.664 16.791 4.542 1.00 97.12 218 SER A CA 1
ATOM 1752 C C . SER A 1 218 ? -4.171 15.359 4.739 1.00 97.12 218 SER A C 1
ATOM 1754 O O . SER A 1 218 ? -5.378 15.152 4.795 1.00 97.12 218 SER A O 1
ATOM 1756 N N . VAL A 1 219 ? -3.280 14.377 4.926 1.00 96.50 219 VAL A N 1
ATOM 1757 C CA . VAL A 1 219 ? -3.676 12.981 5.213 1.00 96.50 219 VAL A CA 1
ATOM 1758 C C . VAL A 1 219 ? -4.547 12.905 6.466 1.00 96.50 219 VAL A C 1
ATOM 1760 O O . VAL A 1 219 ? -5.588 12.255 6.471 1.00 96.50 219 VAL A O 1
ATOM 1763 N N . ARG A 1 220 ? -4.141 13.592 7.532 1.00 96.50 220 ARG A N 1
ATOM 1764 C CA . ARG A 1 220 ? -4.849 13.638 8.808 1.00 96.50 220 ARG A CA 1
ATOM 1765 C C . ARG A 1 220 ? -6.273 14.176 8.638 1.00 96.50 220 ARG A C 1
ATOM 1767 O O . ARG A 1 220 ? -7.199 13.587 9.190 1.00 96.50 220 ARG A O 1
ATOM 1774 N N . ASN A 1 221 ? -6.445 15.255 7.876 1.00 97.12 221 ASN A N 1
ATOM 1775 C CA . ASN A 1 221 ? -7.750 15.874 7.636 1.00 97.12 221 ASN A CA 1
ATOM 1776 C C . ASN A 1 221 ? -8.683 14.998 6.790 1.00 97.12 221 ASN A C 1
ATOM 1778 O O . ASN A 1 221 ? -9.888 15.033 7.007 1.00 97.12 221 ASN A O 1
ATOM 1782 N N . GLU A 1 222 ? -8.138 14.200 5.871 1.00 96.38 222 GLU A N 1
ATOM 1783 C CA . GLU A 1 222 ? -8.929 13.282 5.043 1.00 96.38 222 GLU A CA 1
ATOM 1784 C C . GLU A 1 222 ? -9.313 11.988 5.775 1.00 96.38 222 GLU A C 1
ATOM 1786 O O . GLU A 1 222 ? -10.371 11.418 5.516 1.00 96.38 222 GLU A O 1
ATOM 1791 N N . VAL A 1 223 ? -8.455 11.499 6.679 1.00 96.25 223 VAL A N 1
ATOM 1792 C CA . VAL A 1 223 ? -8.627 10.175 7.298 1.00 96.25 223 VAL A CA 1
ATOM 1793 C C . VAL A 1 223 ? -9.370 10.227 8.626 1.00 96.25 223 VAL A C 1
ATOM 1795 O O . VAL A 1 223 ? -10.234 9.389 8.870 1.00 96.25 223 VAL A O 1
ATOM 1798 N N . LEU A 1 224 ? -9.042 11.175 9.509 1.00 96.06 224 LEU A N 1
ATOM 1799 C CA . LEU A 1 224 ? -9.607 11.170 10.860 1.00 96.06 224 LEU A CA 1
ATOM 1800 C C . LEU A 1 224 ? -11.137 11.279 10.901 1.00 96.06 224 LEU A C 1
ATOM 180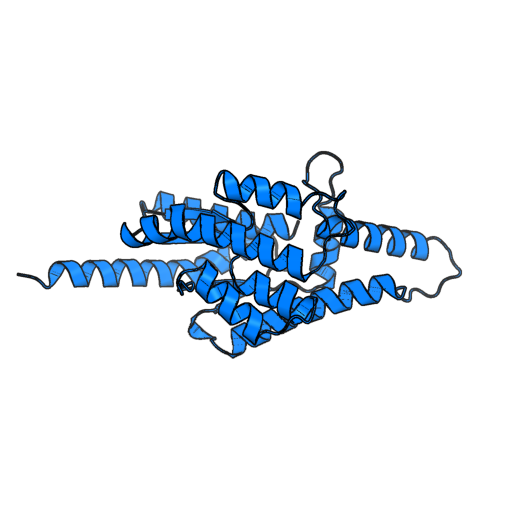2 O O . LEU A 1 224 ? -11.718 10.519 11.669 1.00 96.06 224 LEU A O 1
ATOM 1806 N N . PRO A 1 225 ? -11.804 12.125 10.088 1.00 95.44 225 PRO A N 1
ATOM 1807 C CA . PRO A 1 225 ? -13.265 12.183 10.098 1.00 95.44 225 PRO A CA 1
ATOM 1808 C C . PRO A 1 225 ? -13.917 10.840 9.752 1.00 95.44 225 PRO A C 1
ATOM 1810 O O . PRO A 1 225 ? -14.905 10.467 10.370 1.00 95.44 225 PRO A O 1
ATOM 1813 N N . VAL A 1 226 ? -13.327 10.094 8.811 1.00 94.44 226 VAL A N 1
ATOM 1814 C CA . VAL A 1 226 ? -13.815 8.769 8.397 1.00 94.44 226 VAL A CA 1
ATOM 1815 C C . VAL A 1 226 ? -13.631 7.745 9.519 1.00 94.44 226 VAL A C 1
ATOM 1817 O O . VAL A 1 226 ? -14.523 6.951 9.795 1.00 94.44 226 VAL A O 1
ATOM 1820 N N . VAL A 1 227 ? -12.487 7.779 10.209 1.00 93.75 227 VAL A N 1
ATOM 1821 C CA . VAL A 1 227 ? -12.250 6.901 11.366 1.00 93.75 227 VAL A CA 1
ATOM 1822 C C . VAL A 1 227 ? -13.204 7.232 12.515 1.00 93.75 227 VAL A C 1
ATOM 1824 O O . VAL A 1 227 ? -13.712 6.319 13.160 1.00 93.75 227 VAL A O 1
ATOM 1827 N N . ASP A 1 228 ? -13.455 8.517 12.772 1.00 93.62 228 ASP A N 1
ATOM 1828 C CA . ASP A 1 228 ? -14.384 8.952 13.815 1.00 93.62 228 ASP A CA 1
ATOM 1829 C C . ASP A 1 228 ? -15.825 8.484 13.493 1.00 93.62 228 ASP A C 1
ATOM 1831 O O . ASP A 1 228 ? -16.523 8.016 14.390 1.00 93.62 228 ASP A O 1
ATOM 1835 N N . GLU A 1 229 ? -16.246 8.518 12.222 1.00 93.06 229 GLU A N 1
ATOM 1836 C CA . GLU A 1 229 ? -17.530 7.965 11.750 1.00 93.06 229 GLU A CA 1
ATOM 1837 C C . GLU A 1 229 ? -17.634 6.451 12.006 1.00 93.06 229 GLU A C 1
ATOM 1839 O O . GLU A 1 229 ? -18.574 6.008 12.664 1.00 93.06 229 GLU A O 1
ATOM 1844 N N . TRP A 1 230 ? -16.624 5.664 11.612 1.00 91.69 230 TRP A N 1
ATOM 1845 C CA . TRP A 1 230 ? -16.606 4.209 11.842 1.00 91.69 230 TRP A CA 1
ATOM 1846 C C . TRP A 1 230 ? -16.743 3.826 13.320 1.00 91.69 230 TRP A C 1
ATOM 1848 O O . TRP A 1 230 ? -17.407 2.844 13.668 1.00 91.69 230 TRP A O 1
ATOM 1858 N N . LEU A 1 231 ? -16.091 4.585 14.203 1.00 87.25 231 LEU A N 1
ATOM 1859 C CA . LEU A 1 231 ? -16.112 4.323 15.640 1.00 87.25 231 LEU A CA 1
ATOM 1860 C C . LEU A 1 231 ? -17.446 4.722 16.284 1.00 87.25 231 LEU A C 1
ATOM 1862 O O . LEU A 1 231 ? -17.878 4.053 17.225 1.00 87.25 231 LEU A O 1
ATOM 1866 N N . ASN A 1 232 ? -18.111 5.760 15.774 1.00 88.06 232 ASN A N 1
ATOM 1867 C CA . ASN A 1 232 ? -19.427 6.175 16.259 1.00 88.06 232 ASN A CA 1
ATOM 1868 C C . ASN A 1 232 ? -20.518 5.178 15.838 1.00 88.06 232 ASN A C 1
ATOM 1870 O O . ASN A 1 232 ? -21.270 4.723 16.700 1.00 88.06 232 ASN A O 1
ATOM 1874 N N . ASP A 1 233 ? -20.536 4.743 14.576 1.00 81.19 233 ASP A N 1
ATOM 1875 C CA . ASP A 1 233 ? -21.498 3.746 14.072 1.00 81.19 233 ASP A CA 1
ATOM 1876 C C . ASP A 1 233 ? -21.393 2.410 14.826 1.00 81.19 233 ASP A C 1
ATOM 1878 O O . ASP A 1 233 ? -22.395 1.763 15.147 1.00 81.19 233 ASP A O 1
ATOM 1882 N N . SER A 1 234 ? -20.166 2.016 15.182 1.00 67.50 234 SER A N 1
ATOM 1883 C CA . SER A 1 234 ? -19.917 0.805 15.970 1.00 67.50 234 SER A CA 1
ATOM 1884 C C . SER A 1 234 ? -20.529 0.904 17.375 1.00 67.50 234 SER A C 1
ATOM 1886 O O . SER A 1 234 ? -21.072 -0.079 17.878 1.00 67.50 234 SER A O 1
ATOM 1888 N N . SER A 1 235 ? -20.505 2.093 17.988 1.00 62.69 235 SER A N 1
ATOM 1889 C CA . SER A 1 235 ? -21.040 2.326 19.337 1.00 62.69 235 SER A CA 1
ATOM 1890 C C . SER A 1 235 ? -22.570 2.330 19.404 1.00 62.69 235 SER A C 1
ATOM 1892 O O . SER A 1 235 ? -23.143 1.880 20.396 1.00 62.69 235 SER A O 1
ATOM 1894 N N . GLU A 1 236 ? -23.246 2.774 18.342 1.00 59.56 236 GLU A N 1
ATOM 1895 C CA . GLU A 1 236 ? -24.710 2.769 18.285 1.00 59.56 236 GLU A CA 1
ATOM 1896 C C . GLU A 1 236 ? -25.250 1.344 18.098 1.00 59.56 236 GLU A C 1
ATOM 1898 O O . GLU A 1 236 ? -26.236 0.969 18.740 1.00 59.56 236 GLU A O 1
ATOM 1903 N N . SER A 1 237 ? -24.552 0.509 17.317 1.00 56.12 237 SER A N 1
ATOM 1904 C CA . SER A 1 237 ? -24.939 -0.887 17.068 1.00 56.12 237 SER A CA 1
ATOM 1905 C C . SER A 1 237 ? -24.898 -1.794 18.310 1.00 56.12 237 SER A C 1
ATOM 1907 O O . SER A 1 237 ? -25.700 -2.722 18.407 1.00 56.12 237 SER A O 1
ATOM 1909 N N . GLU A 1 238 ? -24.035 -1.505 19.293 1.00 54.06 238 GLU A N 1
ATOM 1910 C CA . GLU A 1 238 ? -23.947 -2.259 20.557 1.00 54.06 238 GLU A CA 1
ATOM 1911 C C . GLU A 1 238 ? -25.012 -1.844 21.592 1.00 54.06 238 GLU A C 1
ATOM 1913 O O . GLU A 1 238 ? -25.310 -2.607 22.510 1.00 54.06 238 GLU A O 1
ATOM 1918 N N . SER A 1 239 ? -25.623 -0.662 21.446 1.00 54.31 239 SER A N 1
ATOM 1919 C CA . SER A 1 239 ? -26.627 -0.129 22.387 1.00 54.31 239 SER A CA 1
ATOM 1920 C C . SER A 1 239 ? -28.086 -0.466 22.031 1.00 54.31 239 SER A C 1
ATOM 1922 O O . SER A 1 239 ? -28.998 -0.133 22.785 1.00 54.31 239 SER A O 1
ATOM 1924 N N . GLY A 1 240 ? -28.316 -1.126 20.889 1.00 46.81 240 GLY A N 1
ATOM 1925 C CA . GLY A 1 240 ? -29.645 -1.432 20.340 1.00 46.81 240 GLY A CA 1
ATOM 1926 C C . GLY A 1 240 ? -30.214 -2.818 20.673 1.00 46.81 240 GLY A C 1
ATOM 1927 O O . GLY A 1 240 ? -31.256 -3.184 20.130 1.00 46.81 240 GLY A O 1
ATOM 1928 N N . THR A 1 241 ? -29.556 -3.598 21.531 1.00 44.81 241 THR A N 1
ATOM 1929 C CA . THR A 1 241 ? -30.059 -4.890 22.028 1.00 44.81 241 THR A CA 1
ATOM 1930 C C . THR A 1 241 ? -30.290 -4.827 23.533 1.00 44.81 241 THR A C 1
ATOM 1932 O O . THR A 1 241 ? -29.415 -5.218 24.301 1.00 44.81 241 THR A O 1
ATOM 1935 N N . ASP A 1 242 ? -31.473 -4.352 23.919 1.00 38.66 242 ASP A N 1
ATOM 1936 C CA . ASP A 1 242 ? -32.095 -4.552 25.236 1.00 38.66 242 ASP A CA 1
ATOM 1937 C C . ASP A 1 242 ? -33.450 -5.257 25.048 1.00 38.66 242 ASP A C 1
ATOM 1939 O O . ASP A 1 242 ? -34.192 -4.876 24.107 1.00 38.66 242 ASP A O 1
#

Mean predicted aligned error: 7.93 Å

Solvent-accessible surface area (backbone atoms only — not comparable to full-atom values): 13504 Å² total; per-residue (Å²): 66,62,75,54,48,56,52,46,44,54,48,54,51,49,55,54,41,47,75,70,69,45,56,67,46,81,47,40,58,74,17,79,38,82,68,13,42,57,46,33,52,60,65,29,36,64,84,59,74,81,68,46,72,68,58,53,52,51,49,50,39,52,18,44,26,49,30,32,67,73,45,48,52,57,37,48,76,71,67,33,50,76,47,60,44,59,56,72,68,50,48,46,13,46,47,21,45,37,68,64,43,62,60,69,61,51,49,56,53,48,36,63,29,42,76,61,66,71,78,83,65,44,81,44,73,47,56,58,64,71,62,43,53,51,38,40,54,72,48,63,42,98,86,80,55,90,66,29,43,71,50,51,58,54,47,55,42,50,54,47,55,58,53,49,73,69,44,96,79,57,76,94,67,73,52,74,72,46,48,52,52,52,51,30,51,50,32,22,53,49,35,47,52,52,55,36,72,74,42,54,88,39,45,43,83,39,69,47,79,58,59,70,71,60,34,36,53,51,51,48,67,67,45,50,61,56,53,54,49,57,56,50,58,54,55,55,66,70,70,71,78,128

Sequence (242 aa):
SAEFALSTQARFLYEELKKRKIRVLLTREVGGTRIGEQIRETLHSTANVEMLPTTEMLLYSASRAQLVGEFILPRLAEGFVVLCDRYVDSTFAYQGHGHGLDLGVLQHISQLATCGLRPDLIVYLDLDVGVGLARRHHAYQPDTGELNRMDQQTVEFYKRVRQGYSDKSDTGELNRMDQQTVEFYQRVRQGYFEMIANDPQRWRVVEASPPSSVVYESVRNEVLPVVDEWLNDSSESESGTD

InterPro domains:
  IPR018094 Thymidylate kinase [MF_00165] (3-231)
  IPR018094 Thymidylate kinase [TIGR00041] (7-167)
  IPR018095 Thymidylate kinase, conserved site [PS01331] (83-95)
  IPR027417 P-loop containing nucleoside triphosphate hydrolase [G3DSA:3.40.50.300] (7-168)
  IPR027417 P-loop containing nucleoside triphosphate hydrolase [G3DSA:3.40.50.300] (169-230)
  IPR027417 P-loop containing nucleoside triphosphate hydrolase [SSF52540] (7-170)
  IPR039430 Thymidylate kinase-like domain [PF02223] (7-166)

Nearest PDB structures (foldseek):
  3uxm-assembly5_A  TM=9.231E-01  e=2.662E-13  Pseudomonas aeruginosa PAO1
  3uxm-assembly6_D  TM=9.183E-01  e=3.998E-13  Pseudomonas aeruginosa PAO1
  3uwk-assembly3_A  TM=9.146E-01  e=6.004E-13  Pseudomonas aeruginosa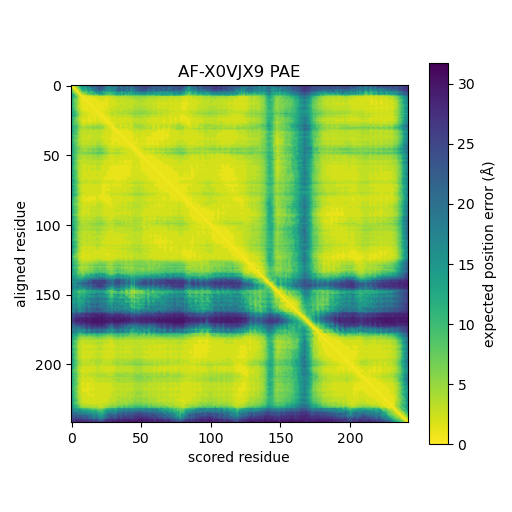 PAO1
  4e5u-assembly1_A  TM=9.081E-01  e=4.207E-13  Pseudomonas aeruginosa PAO1
  3uxm-assembly5_B-2  TM=9.048E-01  e=6.993E-13  Pseudomonas aeruginosa PAO1

Foldseek 3Di:
DVLVLLVVLLVVVQVVCVVVVAQEAEEEPQDRDPVSVVLVCVQFDLVPPVDDLVNNLVSRLQSLLCCQVVPVVVCVVVVYHYHYSDDLLLCCLQSCQLVPDDVVVSVVSRCVSNVNDDDQAAEAADDDLVLVLVVLCVPDDVPPDSRGNLSVLSNVLVVVLVVQVVDPPDDSDRPPSNVSNSVSVVSSSVSVVVVCVVCVNRYDYFHNNDPSVVSSVSVCVVPVVVVVVVVVVVVVVVVPDD

pLDDT: mean 83.36, std 18.12, range [30.84, 98.44]